Protein AF-A0A8H3DKJ0-F1 (afdb_monomer)

Mean predicted aligned error: 7.56 Å

Nearest PDB structures (foldseek):
  8e19-assembly1_A  TM=6.243E-01  e=2.714E-05  Streptomyces sp. CB03234
  3bf7-assembly2_B  TM=4.930E-01  e=3.475E-04  Escherichia coli
  3bf8-assembly2_B  TM=4.922E-01  e=5.715E-04  Escherichia coli
  7jqy-assembly1_B  TM=4.500E-01  e=2.109E-03  Burkholderia cenocepacia J2315
  1tah-assembly4_C  TM=3.732E-01  e=1.750E-03  Burkholderia glumae

Sequence (189 aa):
HGNHEMLRNSGTVAVAKDMEQIMRTLGEDKLNHLGYSYGTILGATFAAIRPDLVKRMVLDGVSDSESYFNDILQFGRDGMQDTHKVISGFITTCVEAGPLRSVLADLERGDGSLLHAALFAGVYYQSTPKPYDQERYTGSWKVKKGLKKTGFPILFVSLDADPVTPLPSAVKMSKGFGNESASLLVQQG

Foldseek 3Di:
DPCPVVQLCVDLLNVLVVQVVVCVVVVHQADAAEAEQVRLLSQLSNCQVPQARHDEAEYELFQQNVCVQPPVVVSVVQQQPLLLVVVLVVLQVLLVVAVVRHVSVVVDDDSCVVVSCVVPVDDDDDDDDDDDRPSGDPAFLAVVRPRDAHPAAYEYEYECRNRGRHPVSSVVNQVRNNDRRYDYDYDYD

Radius of gyration: 20.12 Å; Cα contacts (8 Å, |Δi|>4): 326; chains: 1; bounding box: 54×34×52 Å

Organism: NCBI:txid456999

pLDDT: mean 85.73, std 13.92, range [38.91, 98.62]

Secondary structure (DSSP, 8-state):
--SHHHHHT-SHHHHHHHHHHHHHHTT-SSEEEEEETHHHHHHHHHHHH-GGGEEEEEEES---HHHHHH-HHHHHHHHTTTHHHHHHHHHHHHHHT-TTT-THHHH-SSSSHHHHHHHHTT------PPPPPSS---S-SSGGGTPPPPSS-EEEEEETT-SSS-HHHHHHHHHHH-TTTEEEEEE--

InterPro domains:
  IPR000073 Alpha/beta hydrolase fold-1 [PF00561] (12-179)
  IPR029058 Alpha/Beta hydrolase fold [G3DSA:3.40.50.1820] (3-188)
  IPR029058 Alpha/Beta hydrolase fold [SSF53474] (13-178)
  IPR051601 Serine protease/Carboxylesterase S33 [PTHR43248] (10-183)

Structure (mmCIF, N/CA/C/O backbone):
data_AF-A0A8H3DKJ0-F1
#
_entry.id   AF-A0A8H3DKJ0-F1
#
loop_
_atom_site.group_PDB
_atom_site.id
_atom_site.type_symbol
_atom_site.label_atom_id
_atom_site.label_alt_id
_atom_site.label_comp_id
_atom_site.label_asym_id
_atom_site.label_entity_id
_atom_site.label_seq_id
_atom_site.pdbx_PDB_ins_code
_atom_site.Cartn_x
_atom_site.Cartn_y
_atom_site.Cartn_z
_atom_site.occupancy
_atom_site.B_iso_or_equiv
_atom_site.auth_seq_id
_atom_site.auth_comp_id
_atom_site.auth_asym_id
_atom_site.auth_atom_id
_atom_site.pdbx_PDB_model_num
ATOM 1 N N . HIS A 1 1 ? -22.245 23.274 -15.491 1.00 52.38 1 HIS A N 1
ATOM 2 C CA . HIS A 1 1 ? -22.596 23.038 -14.076 1.00 52.38 1 HIS A CA 1
ATOM 3 C C . HIS A 1 1 ? -23.230 21.653 -13.915 1.00 52.38 1 HIS A C 1
ATOM 5 O O . HIS A 1 1 ? -24.441 21.582 -13.807 1.00 52.38 1 HIS A O 1
ATOM 11 N N . GLY A 1 2 ? -22.456 20.557 -13.971 1.00 60.72 2 GLY A N 1
ATOM 12 C CA . GLY A 1 2 ? -23.062 19.208 -14.034 1.00 60.72 2 GLY A CA 1
ATOM 13 C C . GLY A 1 2 ? -22.408 18.104 -13.202 1.00 60.72 2 GLY A C 1
ATOM 14 O O . GLY A 1 2 ? -23.123 17.258 -12.694 1.00 60.72 2 GLY A O 1
ATOM 15 N N . ASN A 1 3 ? -21.086 18.122 -12.988 1.00 66.94 3 ASN A N 1
ATOM 16 C CA . ASN A 1 3 ? -20.393 16.950 -12.420 1.00 66.94 3 ASN A CA 1
ATOM 17 C C . ASN A 1 3 ? -19.683 17.219 -11.085 1.00 66.94 3 ASN A C 1
ATOM 19 O O . ASN A 1 3 ? -18.964 16.358 -10.594 1.00 66.94 3 ASN A O 1
ATOM 23 N N . HIS A 1 4 ? -19.844 18.403 -10.487 1.00 68.81 4 HIS A N 1
ATOM 24 C CA . HIS A 1 4 ? -19.119 18.749 -9.258 1.00 68.81 4 HIS A CA 1
ATOM 25 C C . HIS A 1 4 ? -19.482 17.846 -8.078 1.00 68.81 4 HIS A C 1
ATOM 27 O O . HIS A 1 4 ? -18.612 17.538 -7.275 1.00 68.81 4 HIS A O 1
ATOM 33 N N . GLU A 1 5 ? -20.739 17.420 -7.978 1.00 68.75 5 GLU A N 1
ATOM 34 C CA . GLU A 1 5 ? -21.198 16.526 -6.914 1.00 68.75 5 GLU A CA 1
ATOM 35 C C . GLU A 1 5 ? -20.656 15.102 -7.101 1.00 68.75 5 GLU A C 1
ATOM 37 O O . GLU A 1 5 ? -20.098 14.530 -6.171 1.00 68.75 5 GLU A O 1
ATOM 42 N N . MET A 1 6 ? -20.693 14.583 -8.333 1.00 68.44 6 MET A N 1
ATOM 43 C CA . MET A 1 6 ? -20.067 13.304 -8.687 1.00 68.44 6 MET A CA 1
ATOM 44 C C . MET A 1 6 ? -18.561 13.313 -8.393 1.00 68.44 6 MET A C 1
ATOM 46 O O . MET A 1 6 ? -18.047 12.395 -7.763 1.00 68.44 6 MET A O 1
ATOM 50 N N . LEU A 1 7 ? -17.849 14.366 -8.808 1.00 69.38 7 LEU A N 1
ATOM 51 C CA . LEU A 1 7 ? -16.401 14.471 -8.612 1.00 69.38 7 LEU A CA 1
ATOM 52 C C . LEU A 1 7 ? -16.013 14.532 -7.127 1.00 69.38 7 LEU A C 1
ATOM 54 O O . LEU A 1 7 ? -14.977 13.987 -6.764 1.00 69.38 7 LEU A O 1
ATOM 58 N N . ARG A 1 8 ? -16.855 15.123 -6.268 1.00 68.44 8 ARG A N 1
ATOM 59 C CA . ARG A 1 8 ? -16.644 15.174 -4.807 1.00 68.44 8 ARG A CA 1
ATOM 60 C C . ARG A 1 8 ? -16.783 13.822 -4.108 1.00 68.44 8 ARG A C 1
ATOM 62 O O . ARG A 1 8 ? -16.275 13.675 -3.004 1.00 68.44 8 ARG A O 1
ATOM 69 N N . ASN A 1 9 ? -17.476 12.872 -4.734 1.00 73.56 9 ASN A N 1
ATOM 70 C CA . ASN A 1 9 ? -17.747 11.547 -4.173 1.00 73.56 9 ASN A CA 1
ATOM 71 C C . ASN A 1 9 ? -17.019 10.430 -4.937 1.00 73.56 9 ASN A C 1
ATOM 73 O O . ASN A 1 9 ? -17.230 9.255 -4.667 1.00 73.56 9 ASN A O 1
ATOM 77 N N . SER A 1 10 ? -16.145 10.786 -5.884 1.00 78.44 10 SER A N 1
ATOM 78 C CA . SER A 1 10 ? -15.340 9.834 -6.666 1.00 78.44 10 SER A CA 1
ATOM 79 C C . SER A 1 10 ? -13.980 9.505 -6.027 1.00 78.44 10 SER A C 1
ATOM 81 O O . SER A 1 10 ? -13.106 8.924 -6.670 1.00 78.44 10 SER A O 1
ATOM 83 N N . GLY A 1 11 ? -13.793 9.897 -4.764 1.00 87.25 11 GLY A N 1
ATOM 84 C CA . GLY A 1 11 ? -12.541 9.771 -4.029 1.00 87.25 11 GLY A CA 1
ATOM 85 C C . GLY A 1 11 ? -12.274 8.392 -3.438 1.00 87.25 11 GLY A C 1
ATOM 86 O O . GLY A 1 11 ? -13.184 7.631 -3.116 1.00 87.25 11 GLY A O 1
ATOM 87 N N . THR A 1 12 ? -10.997 8.094 -3.188 1.00 92.38 12 THR A N 1
ATOM 88 C CA . THR A 1 12 ? -10.557 6.823 -2.584 1.00 92.38 12 THR A CA 1
ATOM 89 C C . THR A 1 12 ? -11.237 6.527 -1.236 1.00 92.38 12 THR A C 1
ATOM 91 O O . THR A 1 12 ? -11.522 5.372 -0.932 1.00 92.38 12 THR A O 1
ATOM 94 N N . VAL A 1 13 ? -11.518 7.545 -0.412 1.00 93.31 13 VAL A N 1
ATOM 95 C CA . VAL A 1 13 ? -12.223 7.338 0.868 1.00 93.31 13 VAL A CA 1
ATOM 96 C C . VAL A 1 13 ? -13.682 6.952 0.645 1.00 93.31 13 VAL A C 1
ATOM 98 O O . VAL A 1 13 ? -14.176 6.094 1.373 1.00 93.31 13 VAL A O 1
ATOM 101 N N . ALA A 1 14 ? -14.352 7.544 -0.347 1.00 91.94 14 ALA A N 1
ATOM 102 C CA . ALA A 1 14 ? -15.716 7.174 -0.709 1.00 91.94 14 ALA A CA 1
ATOM 103 C C . ALA A 1 14 ? -15.758 5.705 -1.153 1.00 91.94 14 ALA A C 1
ATOM 105 O O . ALA A 1 14 ? -16.480 4.912 -0.558 1.00 91.94 14 ALA A O 1
ATOM 106 N N . VAL A 1 15 ? -14.847 5.300 -2.045 1.00 93.75 15 VAL A N 1
ATOM 107 C CA . VAL A 1 15 ? -14.716 3.895 -2.470 1.00 93.75 15 VAL A CA 1
ATOM 108 C C . VAL A 1 15 ? -14.422 2.964 -1.286 1.00 93.75 15 VAL A C 1
ATOM 110 O O . VAL A 1 15 ? -14.994 1.883 -1.192 1.00 93.75 15 VAL A O 1
ATOM 113 N N . ALA A 1 16 ? -13.580 3.369 -0.330 1.00 96.00 16 ALA A N 1
ATOM 114 C CA . ALA A 1 16 ? -13.323 2.570 0.870 1.00 96.00 16 ALA A CA 1
ATOM 115 C C . ALA A 1 16 ? -14.565 2.433 1.778 1.00 96.00 16 ALA A C 1
ATOM 117 O O . ALA A 1 16 ? -14.755 1.392 2.407 1.00 96.00 16 ALA A O 1
ATOM 118 N N . LYS A 1 17 ? -15.435 3.448 1.847 1.00 95.25 17 LYS A N 1
ATOM 119 C CA . LYS A 1 17 ? -16.737 3.334 2.527 1.00 95.25 17 LYS A CA 1
ATOM 120 C C . LYS A 1 17 ? -17.688 2.420 1.749 1.00 95.25 17 LYS A C 1
ATOM 122 O O . LYS A 1 17 ? -18.392 1.628 2.369 1.00 95.25 17 LYS A O 1
ATOM 127 N N . ASP A 1 18 ? -17.667 2.467 0.421 1.00 95.56 18 ASP A N 1
ATOM 128 C CA . ASP A 1 18 ? -18.468 1.571 -0.418 1.00 95.56 18 ASP A CA 1
ATOM 129 C C . ASP A 1 1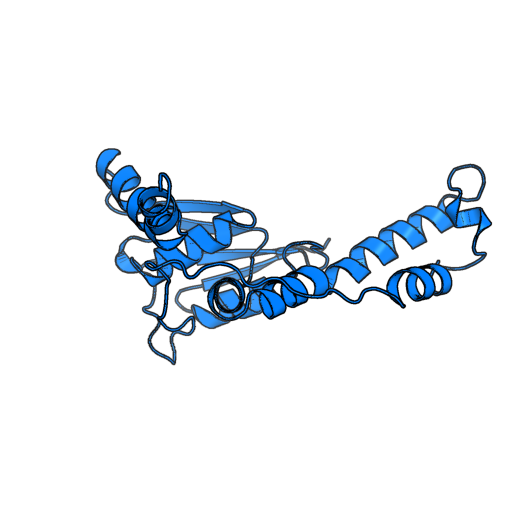8 ? -18.030 0.112 -0.244 1.00 95.56 18 ASP A C 1
ATOM 131 O O . ASP A 1 18 ? -18.873 -0.773 -0.127 1.00 95.56 18 ASP A O 1
ATOM 135 N N . MET A 1 19 ? -16.725 -0.151 -0.110 1.00 97.69 19 MET A N 1
ATOM 136 C CA . MET A 1 19 ? -16.203 -1.481 0.233 1.00 97.69 19 MET A CA 1
ATOM 137 C C . MET A 1 19 ? -16.799 -2.012 1.547 1.00 97.69 19 MET A C 1
ATOM 139 O O . MET A 1 19 ? -17.124 -3.196 1.633 1.00 97.69 19 MET A O 1
ATOM 143 N N . GLU A 1 20 ? -16.984 -1.155 2.560 1.00 97.19 20 GLU A N 1
ATOM 144 C CA . GLU A 1 20 ? -17.673 -1.534 3.802 1.00 97.19 20 GLU A CA 1
ATOM 145 C C . GLU A 1 20 ? -19.142 -1.890 3.534 1.00 97.19 20 GLU A C 1
ATOM 147 O O . GLU A 1 20 ? -19.625 -2.907 4.031 1.00 97.19 20 GLU A O 1
ATOM 152 N N . GLN A 1 21 ? -19.856 -1.080 2.749 1.00 97.31 21 GLN A N 1
ATOM 153 C CA . GLN A 1 21 ? -21.263 -1.340 2.428 1.00 97.31 21 GLN A CA 1
ATOM 154 C C . GLN A 1 21 ? -21.442 -2.638 1.637 1.00 97.31 21 GLN A C 1
ATOM 156 O O . GLN A 1 21 ? -22.331 -3.429 1.956 1.00 97.31 21 GLN A O 1
ATOM 161 N N . ILE A 1 22 ? -20.578 -2.893 0.652 1.00 97.25 22 ILE A N 1
ATOM 162 C CA . ILE A 1 22 ? -20.568 -4.130 -0.137 1.00 97.25 22 ILE A CA 1
ATOM 163 C C . ILE A 1 22 ? -20.335 -5.328 0.785 1.00 97.25 22 ILE A C 1
ATOM 165 O O . ILE A 1 22 ? -21.132 -6.262 0.779 1.00 97.25 22 ILE A O 1
ATOM 169 N N . MET A 1 23 ? -19.298 -5.276 1.628 1.00 97.25 23 MET A N 1
ATOM 170 C CA . MET A 1 23 ? -18.998 -6.324 2.608 1.00 97.25 23 MET A CA 1
ATOM 171 C C . MET A 1 23 ? -20.215 -6.633 3.495 1.00 97.25 23 MET A C 1
ATOM 173 O O . MET A 1 23 ? -20.610 -7.791 3.613 1.00 97.25 23 MET A O 1
ATOM 177 N N . ARG A 1 24 ? -20.852 -5.603 4.069 1.00 97.38 24 ARG A N 1
ATOM 178 C CA . ARG A 1 24 ? -22.035 -5.775 4.930 1.00 97.38 24 ARG A CA 1
ATOM 179 C C . ARG A 1 24 ? -23.233 -6.342 4.175 1.00 97.38 24 ARG A C 1
ATOM 181 O O . ARG A 1 24 ? -23.947 -7.179 4.714 1.00 97.38 24 ARG A O 1
ATOM 188 N N . THR A 1 25 ? -23.447 -5.908 2.935 1.00 97.56 25 THR A N 1
ATOM 189 C CA . THR A 1 25 ? -24.549 -6.390 2.084 1.00 97.56 25 THR A CA 1
ATOM 190 C C . THR A 1 25 ? -24.382 -7.866 1.733 1.00 97.56 25 THR A C 1
ATOM 192 O O . THR A 1 25 ? -25.364 -8.596 1.640 1.00 97.56 25 THR A O 1
ATOM 195 N N . LEU A 1 26 ? -23.137 -8.327 1.604 1.00 97.25 26 LEU A N 1
ATOM 196 C CA . LEU A 1 26 ? -22.803 -9.740 1.427 1.00 97.25 26 LEU A CA 1
ATOM 197 C C . LEU A 1 26 ? -22.927 -10.565 2.724 1.00 97.25 26 LEU A C 1
ATOM 199 O O . LEU A 1 26 ? -22.690 -11.769 2.695 1.00 97.25 26 LEU A O 1
ATOM 203 N N . GLY A 1 27 ? -23.310 -9.947 3.848 1.00 97.06 27 GLY A N 1
ATOM 204 C CA . GLY A 1 27 ? -23.461 -10.615 5.143 1.00 97.06 27 GLY A CA 1
ATOM 205 C C . GLY A 1 27 ? -22.141 -10.876 5.873 1.00 97.06 27 GLY A C 1
ATOM 206 O O . GLY A 1 27 ? -22.111 -11.680 6.799 1.00 97.06 27 GLY A O 1
ATOM 207 N N . GLU A 1 28 ? -21.049 -10.221 5.467 1.00 97.19 28 GLU A N 1
ATO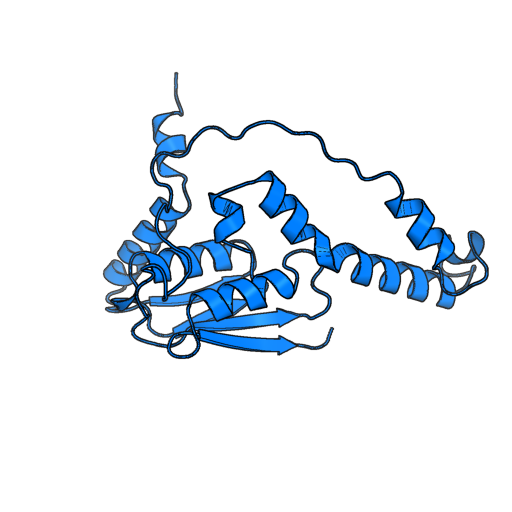M 208 C CA . GLU A 1 28 ? -19.736 -10.373 6.095 1.00 97.19 28 GLU A CA 1
ATOM 209 C C . GLU A 1 28 ? -19.515 -9.313 7.185 1.00 97.19 28 GLU A C 1
ATOM 211 O O . GLU A 1 28 ? -19.752 -8.120 6.986 1.00 97.19 28 GLU A O 1
ATOM 216 N N . ASP A 1 29 ? -18.979 -9.734 8.333 1.00 95.56 29 ASP A N 1
ATOM 217 C CA . ASP A 1 29 ? -18.675 -8.831 9.454 1.00 95.56 29 ASP A CA 1
ATOM 218 C C . ASP A 1 29 ? -17.337 -8.092 9.292 1.00 95.56 29 ASP A C 1
ATOM 220 O O . ASP A 1 29 ? -17.107 -7.054 9.920 1.00 95.56 29 ASP A O 1
ATOM 224 N N . LYS A 1 30 ? -16.422 -8.652 8.491 1.00 97.56 30 LYS A N 1
ATOM 225 C CA . LYS A 1 30 ? -15.066 -8.137 8.262 1.00 97.56 30 LYS A CA 1
ATOM 226 C C . LYS A 1 30 ? -14.587 -8.447 6.843 1.00 97.56 30 LYS A C 1
ATOM 228 O O . LYS A 1 30 ? -14.882 -9.504 6.291 1.00 97.56 30 LYS A O 1
ATOM 233 N N . LEU A 1 31 ? -13.769 -7.561 6.290 1.00 97.69 31 LEU A N 1
ATOM 234 C CA . LEU A 1 31 ? -13.333 -7.560 4.904 1.00 97.69 31 LEU A CA 1
ATOM 235 C C . LEU A 1 31 ? -12.164 -8.526 4.670 1.00 97.69 31 LEU A C 1
ATOM 237 O O . LEU A 1 31 ? -11.128 -8.456 5.343 1.00 97.69 31 LEU A O 1
ATOM 241 N N . ASN A 1 32 ? -12.309 -9.376 3.650 1.00 97.56 32 ASN A N 1
ATOM 242 C CA . ASN A 1 32 ? -11.178 -10.005 2.973 1.00 97.56 32 ASN A CA 1
ATOM 243 C C . ASN A 1 32 ? -10.881 -9.195 1.700 1.00 97.56 32 ASN A C 1
ATOM 245 O O . ASN A 1 32 ? -11.796 -8.962 0.915 1.00 97.56 32 ASN A O 1
ATOM 249 N N . HIS A 1 33 ? -9.638 -8.756 1.499 1.00 97.88 33 HIS A N 1
ATOM 250 C CA . HIS A 1 33 ? -9.262 -7.891 0.374 1.00 97.88 33 HIS A CA 1
ATOM 251 C C . HIS A 1 33 ? -7.920 -8.299 -0.222 1.00 97.88 33 HIS A C 1
ATOM 253 O O . HIS A 1 33 ? -6.946 -8.499 0.503 1.00 97.88 33 HIS A O 1
ATOM 259 N N . LEU A 1 34 ? -7.872 -8.364 -1.547 1.00 98.25 34 LEU A N 1
ATOM 260 C CA . LEU A 1 34 ? -6.651 -8.499 -2.328 1.00 98.25 34 LEU A CA 1
ATOM 261 C C . LEU A 1 34 ? -6.547 -7.259 -3.215 1.00 98.25 34 LEU A C 1
ATOM 263 O O . LEU A 1 34 ? -7.366 -7.058 -4.110 1.00 98.25 34 LEU A O 1
ATOM 267 N N . GLY A 1 35 ? -5.584 -6.396 -2.913 1.00 97.88 35 GLY A N 1
ATOM 268 C CA . GLY A 1 35 ? -5.370 -5.144 -3.623 1.00 97.88 35 GLY A CA 1
ATOM 269 C C . GLY A 1 35 ? -4.122 -5.212 -4.483 1.00 97.88 35 GLY A C 1
ATOM 270 O O . GLY A 1 35 ? -3.066 -5.553 -3.966 1.00 97.88 35 GLY A O 1
ATOM 271 N N . TYR A 1 36 ? -4.242 -4.815 -5.748 1.00 96.75 36 TYR A N 1
ATOM 272 C CA . TYR A 1 36 ? -3.113 -4.640 -6.660 1.00 96.75 36 TYR A CA 1
ATOM 273 C C . TYR A 1 36 ? -2.961 -3.175 -7.046 1.00 96.75 36 TYR A C 1
ATOM 275 O O . TYR A 1 36 ? -3.967 -2.539 -7.374 1.00 96.75 36 TYR A O 1
ATOM 283 N N . SER A 1 37 ? -1.736 -2.642 -7.062 1.00 94.31 37 SER A N 1
ATOM 284 C CA . SER A 1 37 ? -1.461 -1.273 -7.523 1.00 94.31 37 SER A CA 1
ATOM 285 C C . SER A 1 37 ? -2.362 -0.235 -6.821 1.00 94.31 37 SER A C 1
ATOM 287 O O . SER A 1 37 ? -2.348 -0.133 -5.599 1.00 94.31 37 SER A O 1
ATOM 289 N N . TYR A 1 38 ? -3.228 0.501 -7.528 1.00 94.88 38 TYR A N 1
ATOM 290 C CA . TYR A 1 38 ? -4.202 1.411 -6.900 1.00 94.88 38 TYR A CA 1
ATOM 291 C C . TYR A 1 38 ? -5.098 0.720 -5.849 1.00 94.88 38 TYR A C 1
ATOM 293 O O . TYR A 1 38 ? -5.457 1.316 -4.831 1.00 94.88 38 TYR A O 1
ATOM 301 N N . GLY A 1 39 ? -5.393 -0.569 -6.030 1.00 97.19 39 GLY A N 1
ATOM 302 C CA . GLY A 1 39 ? -6.087 -1.395 -5.044 1.00 97.19 39 GLY A CA 1
ATOM 303 C C . GLY A 1 39 ? -5.356 -1.506 -3.700 1.00 97.19 39 GLY A C 1
ATOM 304 O O . GLY A 1 39 ? -6.011 -1.763 -2.685 1.00 97.19 39 GLY A O 1
ATOM 305 N N . THR A 1 40 ? -4.038 -1.262 -3.650 1.00 98.12 40 THR A N 1
ATOM 306 C CA . THR A 1 40 ? -3.292 -1.153 -2.388 1.00 98.12 40 THR A CA 1
ATOM 307 C C . THR A 1 40 ? -3.599 0.145 -1.654 1.00 98.12 40 THR A C 1
ATOM 309 O O . THR A 1 40 ? -3.680 0.135 -0.429 1.00 98.12 40 THR A O 1
ATOM 312 N N . ILE A 1 41 ? -3.835 1.247 -2.378 1.00 97.19 41 ILE A N 1
ATOM 313 C CA . ILE A 1 41 ? -4.272 2.527 -1.797 1.00 97.19 41 ILE A CA 1
ATOM 314 C C . ILE A 1 41 ? -5.687 2.376 -1.239 1.00 97.19 41 ILE A C 1
ATOM 316 O O . ILE A 1 41 ? -5.949 2.825 -0.122 1.00 97.19 41 ILE A O 1
ATOM 320 N N . LEU A 1 42 ? -6.585 1.698 -1.966 1.00 97.75 42 LEU A N 1
ATOM 321 C CA . LEU A 1 42 ? -7.930 1.377 -1.472 1.00 97.75 42 LEU A CA 1
ATOM 322 C C . LEU A 1 42 ? -7.859 0.558 -0.174 1.00 97.75 42 LEU A C 1
ATOM 324 O O . LEU A 1 42 ? -8.437 0.951 0.838 1.00 97.75 42 LEU A O 1
ATOM 328 N N . GLY A 1 43 ? -7.094 -0.539 -0.181 1.00 98.06 43 GLY A N 1
ATOM 329 C CA . GLY A 1 43 ? -6.939 -1.423 0.976 1.00 98.06 43 GLY A CA 1
ATOM 330 C C . GLY A 1 43 ? -6.311 -0.728 2.187 1.00 98.06 43 GLY A C 1
ATOM 331 O O . GLY A 1 43 ? -6.842 -0.817 3.294 1.00 98.06 43 GLY A O 1
ATOM 332 N N . ALA A 1 44 ? -5.232 0.033 1.981 1.00 98.00 44 ALA A N 1
ATOM 333 C CA . ALA A 1 44 ? -4.582 0.798 3.042 1.00 98.00 44 ALA A CA 1
ATOM 334 C C . ALA A 1 44 ? -5.499 1.897 3.598 1.00 98.00 44 ALA A C 1
ATOM 336 O O . ALA A 1 44 ? -5.549 2.105 4.810 1.00 98.00 44 ALA A O 1
ATOM 337 N N . THR A 1 45 ? -6.274 2.565 2.739 1.00 97.62 45 THR A N 1
ATOM 338 C CA . THR A 1 45 ? -7.256 3.566 3.174 1.00 97.62 45 THR A CA 1
ATOM 339 C C . THR A 1 45 ? -8.361 2.914 3.996 1.00 97.62 45 THR A C 1
ATOM 341 O O . THR A 1 45 ? -8.641 3.393 5.093 1.00 97.62 45 THR A O 1
ATOM 344 N N . PHE A 1 46 ? -8.935 1.798 3.529 1.00 97.81 46 PHE A N 1
ATOM 345 C CA . PHE A 1 46 ? -9.924 1.023 4.281 1.00 97.81 46 PHE A CA 1
ATOM 346 C C . PHE A 1 46 ? -9.393 0.637 5.663 1.00 97.81 46 PHE A C 1
ATOM 348 O O . PHE A 1 46 ? -10.037 0.915 6.671 1.00 97.81 46 PHE A O 1
ATOM 355 N N . ALA A 1 47 ? -8.187 0.069 5.729 1.00 97.75 47 ALA A N 1
ATOM 356 C CA . ALA A 1 47 ? -7.557 -0.311 6.989 1.00 97.75 47 ALA A CA 1
ATOM 357 C C . ALA A 1 47 ? -7.321 0.889 7.923 1.00 97.75 47 ALA A C 1
ATOM 359 O O . ALA A 1 47 ? -7.436 0.752 9.139 1.00 97.75 47 ALA A O 1
ATOM 360 N N . ALA A 1 48 ? -7.043 2.074 7.375 1.00 96.88 48 ALA A N 1
ATOM 361 C CA . ALA A 1 48 ? -6.849 3.288 8.158 1.00 96.88 48 ALA A CA 1
ATOM 362 C C . ALA A 1 48 ? -8.158 3.855 8.739 1.00 96.88 48 ALA A C 1
ATOM 364 O O . ALA A 1 48 ? -8.149 4.394 9.849 1.00 96.88 48 ALA A O 1
ATOM 365 N N . ILE A 1 49 ? -9.283 3.742 8.019 1.00 96.44 49 ILE A N 1
ATOM 366 C CA . ILE A 1 49 ? -10.584 4.299 8.444 1.00 96.44 49 ILE A CA 1
ATOM 367 C C . ILE A 1 49 ? -11.517 3.276 9.113 1.00 96.44 49 ILE A C 1
ATOM 369 O O . ILE A 1 49 ? -12.451 3.677 9.814 1.00 96.44 49 ILE A O 1
ATOM 373 N N . ARG A 1 50 ? -11.284 1.976 8.903 1.00 96.88 50 ARG A N 1
ATOM 374 C CA . ARG A 1 50 ? -12.036 0.830 9.449 1.00 96.88 50 ARG A CA 1
ATOM 375 C C . ARG A 1 50 ? -11.100 -0.305 9.909 1.00 96.88 50 ARG A C 1
ATOM 377 O O . ARG A 1 50 ? -11.269 -1.453 9.495 1.00 96.88 50 ARG A O 1
ATOM 384 N N . PRO A 1 51 ? -10.132 -0.025 10.797 1.00 96.50 51 PRO A N 1
ATOM 385 C CA . PRO A 1 51 ? -9.125 -1.006 11.225 1.00 96.50 51 PRO A CA 1
ATOM 386 C C . PRO A 1 51 ? -9.722 -2.283 11.844 1.00 96.50 51 PRO A C 1
ATOM 388 O O . PRO A 1 51 ? -9.179 -3.375 11.663 1.00 96.50 51 PRO A O 1
ATOM 391 N N . ASP A 1 52 ? -10.857 -2.160 12.538 1.00 96.75 52 ASP A N 1
ATOM 392 C CA . ASP A 1 52 ? -11.536 -3.270 13.223 1.00 96.75 52 ASP A CA 1
ATOM 393 C C . ASP A 1 52 ? -12.244 -4.233 12.255 1.00 96.75 52 ASP A C 1
ATOM 395 O O . ASP A 1 52 ? -12.512 -5.391 12.597 1.00 96.75 52 ASP A O 1
ATOM 399 N N . LEU A 1 53 ? -12.518 -3.760 11.033 1.00 97.12 53 LEU A N 1
ATOM 400 C CA . LEU A 1 53 ? -13.202 -4.511 9.983 1.00 97.12 53 LEU A CA 1
ATOM 401 C C . LEU A 1 53 ? -12.228 -5.224 9.042 1.00 97.12 53 LEU A C 1
ATOM 403 O O . LEU A 1 53 ? -12.668 -5.864 8.099 1.00 97.12 53 LEU A O 1
ATOM 407 N N . VAL A 1 54 ? -10.915 -5.149 9.260 1.00 97.12 54 VAL A N 1
ATOM 408 C CA . VAL A 1 54 ? -9.939 -5.921 8.474 1.00 97.12 54 VAL A CA 1
ATOM 409 C C . VAL A 1 54 ? -9.928 -7.375 8.960 1.00 97.12 54 VAL A C 1
ATOM 411 O O . VAL A 1 54 ? -9.839 -7.603 10.165 1.00 97.12 54 VAL A O 1
ATOM 414 N N . LYS A 1 55 ? -10.008 -8.359 8.046 1.00 96.44 55 LYS A N 1
ATOM 415 C CA . LYS A 1 55 ? -9.898 -9.806 8.347 1.00 96.44 55 LYS A CA 1
ATOM 416 C C . LYS A 1 55 ? -8.668 -10.446 7.713 1.00 96.44 55 LYS A C 1
ATOM 418 O O . LYS A 1 55 ? -7.788 -10.917 8.421 1.00 96.44 55 LYS A O 1
ATOM 423 N N . ARG A 1 56 ? -8.616 -10.486 6.380 1.00 96.62 56 ARG A N 1
ATOM 424 C CA . ARG A 1 56 ? -7.475 -10.991 5.603 1.00 96.62 56 ARG A CA 1
ATOM 425 C C . ARG A 1 56 ? -7.196 -10.000 4.495 1.00 96.62 56 ARG A C 1
ATOM 427 O O . ARG A 1 56 ? -8.039 -9.816 3.625 1.00 96.62 56 ARG A O 1
ATOM 434 N N . MET A 1 57 ? -6.050 -9.341 4.547 1.00 98.50 57 MET A N 1
ATOM 435 C CA . MET A 1 57 ? -5.715 -8.310 3.578 1.00 98.50 57 MET A CA 1
ATOM 436 C C . MET A 1 57 ? -4.330 -8.564 3.005 1.00 98.50 57 MET A C 1
ATOM 438 O O . MET A 1 57 ? -3.363 -8.672 3.758 1.00 98.50 57 MET A O 1
ATOM 442 N N . VAL A 1 58 ? -4.265 -8.648 1.680 1.00 98.56 58 VAL A N 1
ATOM 443 C CA . VAL A 1 58 ? -3.021 -8.741 0.916 1.00 98.56 58 VAL A CA 1
ATOM 444 C C . VAL A 1 58 ? -2.959 -7.549 -0.027 1.00 98.56 58 VAL A C 1
ATOM 446 O O . VAL A 1 58 ? -3.922 -7.281 -0.744 1.00 98.56 58 VAL A O 1
ATOM 449 N N . LEU A 1 59 ? -1.851 -6.817 0.002 1.00 98.62 59 LEU A N 1
ATOM 450 C CA . LEU A 1 59 ? -1.612 -5.647 -0.838 1.00 98.62 59 LEU A CA 1
ATOM 451 C C . LEU A 1 59 ? -0.336 -5.894 -1.639 1.00 98.62 59 LEU A C 1
ATOM 453 O O . LEU A 1 59 ? 0.742 -5.928 -1.053 1.00 98.62 59 LEU A O 1
ATOM 457 N N . ASP A 1 60 ? -0.475 -6.086 -2.944 1.00 97.62 60 ASP A N 1
ATOM 458 C CA . ASP A 1 60 ? 0.591 -6.481 -3.865 1.00 97.62 60 ASP A CA 1
ATOM 459 C C . ASP A 1 60 ? 0.847 -5.381 -4.908 1.00 97.62 60 ASP A C 1
ATOM 461 O O . ASP A 1 60 ? -0.091 -4.754 -5.405 1.00 97.62 60 ASP A O 1
ATOM 465 N N . GLY A 1 61 ? 2.113 -5.084 -5.194 1.00 95.50 61 GLY A N 1
ATOM 466 C CA . GLY A 1 61 ? 2.496 -3.880 -5.933 1.00 95.50 61 GLY A CA 1
ATOM 467 C C . GLY A 1 61 ? 2.079 -2.625 -5.161 1.00 95.50 61 GLY A C 1
ATOM 468 O O . GLY A 1 61 ? 1.116 -1.933 -5.499 1.00 95.50 61 GLY A O 1
ATOM 469 N N . VAL A 1 62 ? 2.752 -2.370 -4.038 1.00 97.06 62 VAL A N 1
ATOM 470 C CA . VAL A 1 62 ? 2.299 -1.402 -3.031 1.00 97.06 62 VAL A CA 1
ATOM 471 C C . VAL A 1 62 ? 2.648 0.032 -3.411 1.00 97.06 62 VAL A C 1
ATOM 473 O O . VAL A 1 62 ? 3.808 0.429 -3.419 1.00 97.06 62 VAL A O 1
ATOM 476 N N . SER A 1 63 ? 1.616 0.847 -3.611 1.00 95.25 63 SER A N 1
ATOM 477 C CA . SER A 1 63 ? 1.729 2.301 -3.765 1.00 95.25 63 SER A CA 1
ATOM 478 C C . SER A 1 63 ? 1.826 3.035 -2.419 1.00 95.25 63 SER A C 1
ATOM 480 O O . SER A 1 63 ? 1.135 2.686 -1.454 1.00 95.25 63 SER A O 1
ATOM 482 N N . ASP A 1 64 ? 2.615 4.112 -2.364 1.00 94.81 64 ASP A N 1
ATOM 483 C CA . ASP A 1 64 ? 2.702 5.001 -1.200 1.00 94.81 64 ASP A CA 1
ATOM 484 C C . ASP A 1 64 ? 1.418 5.830 -1.039 1.00 94.81 64 ASP A C 1
ATOM 486 O O . ASP A 1 64 ? 1.175 6.817 -1.735 1.00 94.81 64 ASP A O 1
ATOM 490 N N . SER A 1 65 ? 0.577 5.423 -0.087 1.00 94.94 65 SER A N 1
ATOM 491 C CA . SER A 1 65 ? -0.684 6.115 0.189 1.00 94.94 65 SER A CA 1
ATOM 492 C C . SER A 1 65 ? -0.461 7.475 0.859 1.00 94.94 65 SER A C 1
ATOM 494 O O . SER A 1 65 ? -1.267 8.384 0.677 1.00 94.94 65 SER A O 1
ATOM 496 N N . GLU A 1 66 ? 0.635 7.658 1.603 1.00 92.38 66 GLU A N 1
ATOM 497 C CA . GLU A 1 66 ? 0.923 8.934 2.261 1.00 92.38 66 GLU A CA 1
ATOM 498 C C . GLU A 1 66 ? 1.208 10.023 1.229 1.00 92.38 66 GLU A C 1
ATOM 500 O O . GLU A 1 66 ? 0.612 11.096 1.327 1.00 92.38 66 GLU A O 1
ATOM 505 N N . SER A 1 67 ? 2.066 9.759 0.238 1.00 90.06 67 SER A N 1
ATOM 506 C CA . SER A 1 67 ? 2.326 10.721 -0.838 1.00 90.06 67 SER A CA 1
ATOM 507 C C . SER A 1 67 ? 1.156 10.822 -1.818 1.00 90.06 67 SER A C 1
ATOM 509 O O . SER A 1 67 ? 0.813 11.940 -2.193 1.00 90.06 67 SER A O 1
ATOM 51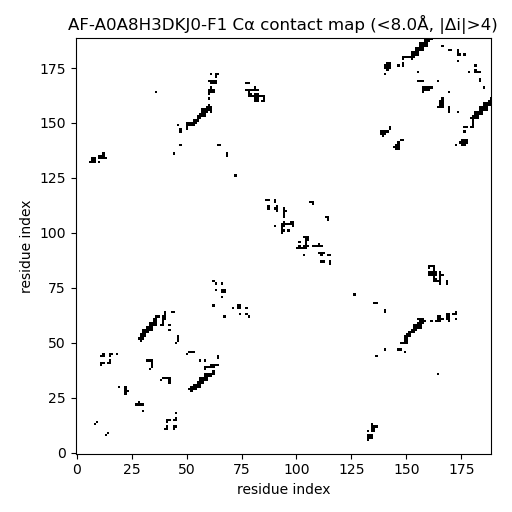1 N N . TYR A 1 68 ? 0.457 9.720 -2.139 1.00 90.81 68 TYR A N 1
ATOM 512 C CA . TYR A 1 68 ? -0.752 9.744 -2.984 1.00 90.81 68 TYR A CA 1
ATOM 513 C C . TYR A 1 68 ? -1.774 10.778 -2.512 1.00 90.81 68 TYR A C 1
ATOM 515 O O . TYR A 1 68 ? -2.306 11.556 -3.308 1.00 90.81 68 TYR A O 1
ATOM 523 N N . PHE A 1 69 ? -2.037 10.802 -1.203 1.00 87.75 69 PHE A N 1
ATOM 524 C CA . PHE A 1 69 ? -2.817 11.878 -0.633 1.00 87.75 69 PHE A CA 1
ATOM 525 C C . PHE A 1 69 ? -1.940 13.143 -0.614 1.00 87.75 69 PHE A C 1
ATOM 527 O O . PHE A 1 69 ? -2.203 14.075 -1.367 1.00 87.75 69 PHE A O 1
ATOM 534 N N . ASN A 1 70 ? -0.886 13.224 0.193 1.00 86.56 70 ASN A N 1
ATOM 535 C CA . ASN A 1 70 ? -0.243 14.488 0.596 1.00 86.56 70 ASN A CA 1
ATOM 536 C C . ASN A 1 70 ? 0.427 15.320 -0.494 1.00 86.56 70 ASN A C 1
ATOM 538 O O . ASN A 1 70 ? 0.337 16.545 -0.428 1.00 86.56 70 ASN A O 1
ATOM 542 N N . ASP A 1 71 ? 1.019 14.695 -1.498 1.00 84.19 71 ASP A N 1
ATOM 543 C CA . ASP A 1 71 ? 1.770 15.388 -2.534 1.00 84.19 71 ASP A CA 1
ATOM 544 C C . ASP A 1 71 ? 1.806 14.526 -3.801 1.00 84.19 71 ASP A C 1
ATOM 546 O O . ASP A 1 71 ? 2.594 13.589 -3.912 1.00 84.19 71 ASP A O 1
ATOM 550 N N . ILE A 1 72 ? 0.969 14.871 -4.784 1.00 79.94 72 ILE A N 1
ATOM 551 C CA . ILE A 1 72 ? 0.883 14.141 -6.057 1.00 79.94 72 ILE A CA 1
ATOM 552 C C . ILE A 1 72 ? 2.207 14.148 -6.834 1.00 79.94 72 ILE A C 1
ATOM 554 O O . ILE A 1 72 ? 2.483 13.218 -7.590 1.00 79.94 72 ILE A O 1
ATOM 558 N N . LEU A 1 73 ? 3.039 15.178 -6.652 1.00 79.38 73 LEU A N 1
ATOM 559 C CA . LEU A 1 73 ? 4.344 15.250 -7.302 1.00 79.38 73 LEU A CA 1
ATOM 560 C C . LEU A 1 73 ? 5.316 14.295 -6.625 1.00 79.38 73 LEU A C 1
ATOM 562 O O . LEU A 1 73 ? 6.078 13.614 -7.307 1.00 79.38 73 LEU A O 1
ATOM 566 N N . GLN A 1 74 ? 5.275 14.226 -5.294 1.00 82.00 74 GLN A N 1
ATOM 567 C CA . GLN A 1 74 ? 6.047 13.231 -4.565 1.00 82.00 74 GLN A CA 1
ATOM 568 C C . GLN A 1 74 ? 5.575 11.821 -4.901 1.00 82.00 74 GLN A C 1
ATOM 570 O O . GLN A 1 74 ? 6.420 10.985 -5.172 1.00 82.00 74 GLN A O 1
ATOM 575 N N . PHE A 1 75 ? 4.267 11.581 -5.001 1.00 85.00 75 PHE A N 1
ATOM 576 C CA . PHE A 1 75 ? 3.726 10.291 -5.431 1.00 85.00 75 PHE A CA 1
ATOM 577 C C . PHE A 1 75 ? 4.249 9.875 -6.812 1.00 85.00 75 PHE A C 1
ATOM 579 O O . PHE A 1 75 ? 4.689 8.743 -6.993 1.00 85.00 75 PHE A O 1
ATOM 586 N N . GLY A 1 76 ? 4.271 10.805 -7.773 1.00 81.56 76 GLY A N 1
ATOM 587 C CA . GLY A 1 76 ? 4.852 10.558 -9.093 1.00 81.56 76 GLY A CA 1
ATOM 588 C C . GLY A 1 76 ? 6.352 10.251 -9.043 1.00 81.56 76 GLY A C 1
ATOM 589 O O . GLY A 1 76 ? 6.809 9.348 -9.734 1.00 81.56 76 GLY A O 1
ATOM 590 N N . ARG A 1 77 ? 7.120 10.961 -8.202 1.00 80.75 77 ARG A N 1
ATOM 591 C CA . ARG A 1 77 ? 8.549 10.668 -7.984 1.00 80.75 77 ARG A CA 1
ATOM 592 C C . ARG A 1 77 ? 8.757 9.311 -7.323 1.00 80.75 77 ARG A C 1
ATOM 594 O O . ARG A 1 77 ? 9.634 8.565 -7.745 1.00 80.75 77 ARG A O 1
ATOM 601 N N . ASP A 1 78 ? 7.960 9.005 -6.305 1.00 81.44 78 ASP A N 1
ATOM 602 C CA . ASP A 1 78 ? 8.014 7.751 -5.564 1.00 81.44 78 ASP A CA 1
ATOM 603 C C . ASP A 1 78 ? 7.746 6.576 -6.496 1.00 81.44 78 ASP A C 1
ATOM 605 O O . ASP A 1 78 ? 8.502 5.620 -6.443 1.00 81.44 78 ASP A O 1
ATOM 609 N N . GLY A 1 79 ? 6.765 6.678 -7.400 1.00 82.38 79 GLY A N 1
ATOM 610 C CA . GLY A 1 79 ? 6.447 5.634 -8.380 1.00 82.38 79 GLY A CA 1
ATOM 611 C C . GLY A 1 79 ? 7.541 5.353 -9.416 1.00 82.38 79 GLY A C 1
ATOM 612 O O . GLY A 1 79 ? 7.541 4.283 -10.009 1.00 82.38 79 GLY A O 1
ATOM 613 N N . MET A 1 80 ? 8.493 6.271 -9.616 1.00 80.50 80 MET A N 1
ATOM 614 C CA . MET A 1 80 ? 9.535 6.144 -10.647 1.00 80.50 80 MET A CA 1
ATOM 615 C C . MET A 1 80 ? 10.881 5.627 -10.112 1.00 80.50 80 MET A C 1
ATOM 617 O O . MET A 1 80 ? 11.843 5.493 -10.870 1.00 80.50 80 MET A O 1
ATOM 621 N N . GLN A 1 81 ? 10.989 5.359 -8.804 1.00 80.31 81 GLN A N 1
ATOM 622 C CA . GLN A 1 81 ? 12.280 5.081 -8.161 1.00 80.31 81 GLN A CA 1
ATOM 623 C C . GLN A 1 81 ? 12.971 3.827 -8.706 1.00 80.31 81 GLN A C 1
ATOM 625 O O . GLN A 1 81 ? 14.179 3.865 -8.923 1.00 80.31 81 GLN A O 1
ATOM 630 N N . ASP A 1 82 ? 12.232 2.751 -8.986 1.00 83.62 82 ASP A N 1
ATOM 631 C CA . ASP A 1 82 ? 12.808 1.495 -9.495 1.00 83.62 82 ASP A CA 1
ATOM 632 C C . ASP A 1 82 ? 12.655 1.331 -11.017 1.00 83.62 82 ASP A C 1
ATOM 634 O O . ASP A 1 82 ? 13.191 0.383 -11.589 1.00 83.62 82 ASP A O 1
ATOM 638 N N . THR A 1 83 ? 12.016 2.278 -11.714 1.00 82.38 83 THR A N 1
ATOM 639 C CA . THR A 1 83 ? 11.842 2.234 -13.178 1.00 82.38 83 THR A CA 1
ATOM 640 C C . THR A 1 83 ? 13.182 2.116 -13.914 1.00 82.38 83 THR A C 1
ATOM 642 O O . THR A 1 83 ? 13.287 1.421 -14.925 1.00 82.38 83 THR A O 1
ATOM 645 N N . HIS A 1 84 ? 14.236 2.738 -13.376 1.00 78.81 84 HIS A N 1
ATOM 646 C CA . HIS A 1 84 ? 15.587 2.643 -13.926 1.00 78.81 84 HIS A CA 1
ATOM 647 C C . HIS A 1 84 ? 16.148 1.210 -13.893 1.00 78.81 84 HIS A C 1
ATOM 649 O O . HIS A 1 84 ? 16.847 0.831 -14.828 1.00 78.81 84 HIS A O 1
ATOM 655 N N . LYS A 1 85 ? 15.817 0.391 -12.881 1.00 83.69 85 LYS A N 1
ATOM 656 C CA . LYS A 1 85 ? 16.292 -1.001 -12.768 1.00 83.69 85 LYS A CA 1
ATOM 657 C C . LYS A 1 85 ? 15.755 -1.852 -13.913 1.00 83.69 85 LYS A C 1
ATOM 659 O O . LYS A 1 85 ? 16.516 -2.558 -14.568 1.00 83.69 85 LYS A O 1
ATOM 664 N N . VAL A 1 86 ? 14.459 -1.722 -14.201 1.00 84.88 86 VAL A N 1
ATOM 665 C CA . VAL A 1 86 ? 13.800 -2.459 -15.288 1.00 84.88 86 VAL A CA 1
ATOM 666 C C . VAL A 1 86 ? 14.276 -1.980 -16.651 1.00 84.88 86 VAL A C 1
ATOM 668 O O . VAL A 1 86 ? 14.552 -2.801 -17.522 1.00 84.88 86 VAL A O 1
ATOM 671 N N . ILE A 1 87 ? 14.432 -0.665 -16.843 1.00 85.06 87 ILE A N 1
ATOM 672 C CA . ILE A 1 87 ? 14.960 -0.140 -18.108 1.00 85.06 87 ILE A CA 1
ATOM 673 C C . ILE A 1 87 ? 16.418 -0.561 -18.309 1.00 85.06 87 ILE A C 1
ATOM 675 O O . ILE A 1 87 ? 16.781 -0.938 -19.419 1.00 85.06 87 ILE A O 1
ATOM 679 N N . SER A 1 88 ? 17.243 -0.552 -17.258 1.00 83.94 88 SER A N 1
ATOM 680 C CA . SER A 1 88 ? 18.612 -1.068 -17.330 1.00 83.94 88 SER A CA 1
ATOM 681 C C . SER A 1 88 ? 18.620 -2.541 -17.730 1.00 83.94 88 SER A C 1
ATOM 683 O O . SER A 1 88 ? 19.288 -2.885 -18.696 1.00 83.94 88 SER A O 1
ATOM 685 N N . GLY A 1 89 ? 17.838 -3.390 -17.053 1.00 85.50 89 GLY A N 1
ATOM 686 C CA . GLY A 1 89 ? 17.742 -4.813 -17.388 1.00 85.50 89 GLY A CA 1
ATOM 687 C C . GLY A 1 89 ? 17.299 -5.042 -18.835 1.00 85.50 89 GLY A C 1
ATOM 688 O O . GLY A 1 89 ? 17.938 -5.797 -19.562 1.00 85.50 89 GLY A O 1
ATOM 689 N N . PHE A 1 90 ? 16.270 -4.320 -19.289 1.00 86.88 90 PHE A N 1
ATOM 690 C CA . PHE A 1 90 ? 15.805 -4.378 -20.675 1.00 86.88 90 PHE A CA 1
ATOM 691 C C . PHE A 1 90 ? 16.907 -4.005 -21.674 1.00 86.88 90 PHE A C 1
ATOM 693 O O . PHE A 1 90 ? 17.143 -4.746 -22.627 1.00 86.88 90 PHE A O 1
ATOM 700 N N . ILE A 1 91 ? 17.601 -2.883 -21.452 1.00 87.31 91 ILE A N 1
ATOM 701 C CA . ILE A 1 91 ? 18.685 -2.428 -22.330 1.00 87.31 91 ILE A CA 1
ATOM 702 C C . ILE A 1 91 ? 19.811 -3.463 -22.367 1.00 87.31 91 ILE A C 1
ATOM 704 O O . ILE A 1 91 ? 20.238 -3.840 -23.456 1.00 87.31 91 ILE A O 1
ATOM 708 N N . THR A 1 92 ? 20.255 -3.959 -21.211 1.00 86.06 92 THR A N 1
ATOM 709 C CA . THR A 1 92 ? 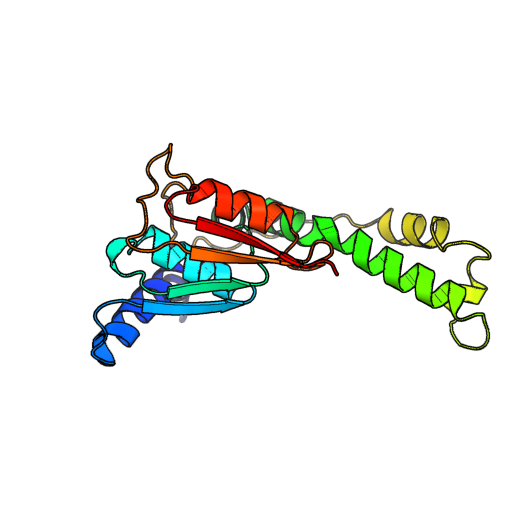21.316 -4.969 -21.129 1.00 86.06 92 THR A CA 1
ATOM 710 C C . THR A 1 92 ? 20.929 -6.231 -21.899 1.00 86.06 92 THR A C 1
ATOM 712 O O . THR A 1 92 ? 21.672 -6.650 -22.784 1.00 86.06 92 THR A O 1
ATOM 715 N N . THR A 1 93 ? 19.728 -6.779 -21.678 1.00 86.75 93 THR A N 1
ATOM 716 C CA . THR A 1 93 ? 19.244 -7.954 -22.426 1.00 86.75 93 THR A CA 1
ATOM 717 C C . THR A 1 93 ? 19.157 -7.682 -23.931 1.00 86.75 93 THR A C 1
ATOM 719 O O . THR A 1 93 ? 19.475 -8.546 -24.750 1.00 86.75 93 THR A O 1
ATOM 722 N N . CYS A 1 94 ? 18.757 -6.473 -24.327 1.00 87.19 94 CYS A N 1
ATOM 723 C CA . CYS A 1 94 ? 18.734 -6.067 -25.726 1.00 87.19 94 CYS A CA 1
ATOM 724 C C .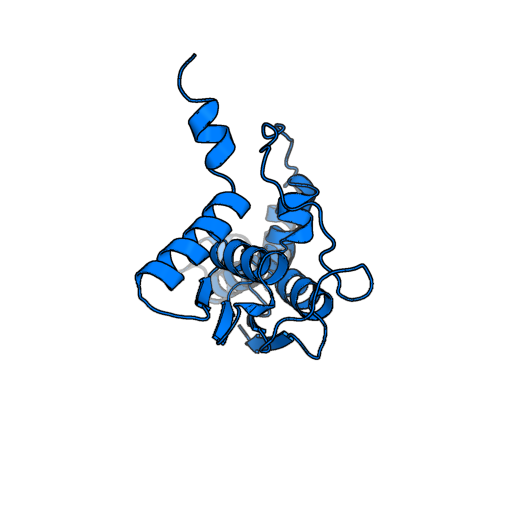 CYS A 1 94 ? 20.135 -5.985 -26.345 1.00 87.19 94 CYS A C 1
ATOM 726 O O . CYS A 1 94 ? 20.276 -6.324 -27.518 1.00 87.19 94 CYS A O 1
ATOM 728 N N . VAL A 1 95 ? 21.154 -5.539 -25.612 1.00 86.69 95 VAL A N 1
ATOM 729 C CA . VAL A 1 95 ? 22.537 -5.508 -26.112 1.00 86.69 95 VAL A CA 1
ATOM 730 C C . VAL A 1 95 ? 23.113 -6.927 -26.197 1.00 86.69 95 VAL A C 1
ATOM 732 O O . VAL A 1 95 ? 23.689 -7.296 -27.221 1.00 86.69 95 VAL A O 1
ATOM 735 N N . GLU A 1 96 ? 22.866 -7.766 -25.189 1.00 86.38 96 GLU A N 1
ATOM 736 C CA . GLU A 1 96 ? 23.288 -9.175 -25.154 1.00 86.38 96 GLU A CA 1
ATOM 737 C C . GLU A 1 96 ? 22.684 -10.021 -26.284 1.00 86.38 96 GLU A C 1
ATOM 739 O O . GLU A 1 96 ? 23.334 -10.928 -26.805 1.00 86.38 96 GLU A O 1
ATOM 744 N N . ALA A 1 97 ? 21.454 -9.714 -26.709 1.00 88.81 97 ALA A N 1
ATOM 745 C CA . ALA A 1 97 ? 20.795 -10.405 -27.818 1.00 88.81 97 ALA A CA 1
ATOM 746 C C . ALA A 1 97 ? 21.520 -10.230 -29.170 1.00 88.81 97 ALA A C 1
ATOM 748 O O . ALA A 1 97 ? 21.305 -11.026 -30.093 1.00 88.81 97 ALA A O 1
ATOM 749 N N . GLY A 1 98 ? 22.377 -9.211 -29.285 1.00 86.38 98 GLY A N 1
ATOM 750 C CA . GLY A 1 98 ? 23.187 -8.922 -30.459 1.00 86.38 98 GLY A CA 1
ATOM 751 C C . GLY A 1 98 ? 22.441 -8.201 -31.595 1.00 86.38 98 GLY A C 1
ATOM 752 O O . GLY A 1 98 ? 21.206 -8.162 -31.639 1.00 86.38 98 GLY A O 1
ATOM 753 N N . PRO A 1 99 ? 23.193 -7.655 -32.567 1.00 82.25 99 PRO A N 1
ATOM 754 C CA . PRO A 1 99 ? 22.679 -6.729 -33.586 1.00 82.25 99 PRO A CA 1
ATOM 755 C C . PRO A 1 99 ? 21.689 -7.366 -34.572 1.00 82.25 99 PRO A C 1
ATOM 757 O O . PRO A 1 99 ? 20.848 -6.692 -35.152 1.00 82.25 99 PRO A O 1
ATOM 760 N N . LEU A 1 100 ? 21.706 -8.695 -34.720 1.00 83.31 100 LEU A N 1
ATOM 761 C CA . LEU A 1 100 ? 20.721 -9.408 -35.546 1.00 83.31 100 LEU A CA 1
ATOM 762 C C . LEU A 1 100 ? 19.320 -9.470 -34.916 1.00 83.31 100 LEU A C 1
ATOM 764 O O . LEU A 1 100 ? 18.365 -9.833 -35.599 1.00 83.31 100 LEU A O 1
ATOM 768 N N . ARG A 1 101 ? 19.195 -9.187 -33.614 1.00 85.56 101 ARG A N 1
ATOM 769 C CA . ARG A 1 101 ? 17.944 -9.335 -32.850 1.00 85.56 101 ARG A CA 1
ATOM 770 C C . ARG A 1 101 ? 17.484 -8.045 -32.181 1.00 85.56 101 ARG A C 1
ATOM 772 O O . ARG A 1 101 ? 16.326 -7.961 -31.785 1.00 85.56 101 ARG A O 1
ATOM 779 N N . SER A 1 102 ? 18.363 -7.056 -32.052 1.00 83.44 102 SER A N 1
ATOM 780 C CA . SER A 1 102 ? 18.090 -5.820 -31.332 1.00 83.44 102 SER A CA 1
ATOM 781 C C . SER A 1 102 ? 18.826 -4.648 -31.962 1.00 83.44 102 SER A C 1
ATOM 783 O O . SER A 1 102 ? 20.046 -4.665 -32.087 1.00 83.44 102 SER A O 1
ATOM 785 N N . VAL A 1 103 ? 18.079 -3.587 -32.264 1.00 83.88 103 VAL A N 1
ATOM 786 C CA . VAL A 1 103 ? 18.643 -2.320 -32.754 1.00 83.88 103 VAL A CA 1
ATOM 787 C C . VAL A 1 103 ? 19.458 -1.620 -31.659 1.00 83.88 103 VAL A C 1
ATOM 789 O O . VAL A 1 103 ? 20.371 -0.859 -31.959 1.00 83.88 103 VAL A O 1
ATOM 792 N N . LEU A 1 104 ? 19.186 -1.894 -30.376 1.00 80.44 104 LEU A N 1
ATOM 793 C CA . LEU A 1 104 ? 19.962 -1.303 -29.280 1.00 80.44 104 LEU A CA 1
ATOM 794 C C . LEU A 1 104 ? 21.390 -1.862 -29.217 1.00 80.44 104 LEU A C 1
ATOM 796 O O . LEU A 1 104 ? 22.296 -1.144 -28.808 1.00 80.44 104 LEU A O 1
ATOM 800 N N . ALA A 1 105 ? 21.610 -3.094 -29.688 1.00 77.69 105 ALA A N 1
ATOM 801 C CA . ALA A 1 105 ? 22.946 -3.679 -29.795 1.00 77.69 105 ALA A CA 1
ATOM 802 C C . ALA A 1 105 ? 23.816 -3.004 -30.876 1.00 77.69 105 ALA A C 1
ATOM 804 O O . ALA A 1 105 ? 25.041 -3.103 -30.818 1.00 77.69 105 ALA A O 1
ATOM 805 N N . ASP A 1 106 ? 23.210 -2.306 -31.845 1.00 77.00 106 ASP A N 1
ATOM 806 C CA . ASP A 1 106 ? 23.948 -1.497 -32.826 1.00 77.00 106 ASP A CA 1
ATOM 807 C C . ASP A 1 106 ? 24.390 -0.138 -32.253 1.00 77.00 106 ASP A C 1
ATOM 809 O O . ASP A 1 106 ? 25.341 0.464 -32.756 1.00 77.00 106 ASP A O 1
ATOM 813 N N . LEU A 1 107 ? 23.713 0.353 -31.207 1.00 71.56 107 LEU A N 1
ATOM 814 C CA . LEU A 1 107 ? 23.930 1.688 -30.635 1.00 71.56 107 LEU A CA 1
ATOM 815 C C . LEU A 1 107 ? 25.060 1.735 -29.599 1.00 71.56 107 LEU A C 1
ATOM 817 O O . LEU A 1 107 ? 25.657 2.792 -29.403 1.00 71.56 107 LEU A O 1
ATOM 821 N N . GLU A 1 108 ? 25.381 0.614 -28.955 1.00 68.50 108 GLU A N 1
ATOM 822 C CA . GLU A 1 108 ? 26.471 0.521 -27.984 1.00 68.50 108 GLU A CA 1
ATOM 823 C C . GLU A 1 108 ? 27.104 -0.877 -28.001 1.00 68.50 108 GLU A C 1
ATOM 825 O O . GLU A 1 108 ? 26.411 -1.891 -27.989 1.00 68.50 108 GLU A O 1
ATOM 830 N N . ARG A 1 109 ? 28.443 -0.937 -27.979 1.00 64.94 109 ARG A N 1
ATOM 831 C CA . ARG A 1 109 ? 29.188 -2.169 -27.677 1.00 64.94 109 ARG A CA 1
ATOM 832 C C . ARG A 1 109 ? 29.560 -2.142 -26.193 1.00 64.94 109 ARG A C 1
ATOM 834 O O . ARG A 1 109 ? 30.527 -1.474 -25.837 1.00 64.94 109 ARG A O 1
ATOM 841 N N . GLY A 1 110 ? 28.801 -2.830 -25.342 1.00 70.31 110 GLY A N 1
ATOM 842 C CA . GLY A 1 110 ? 28.993 -2.783 -23.887 1.00 70.31 110 GLY A CA 1
ATOM 843 C C . GLY A 1 110 ? 27.866 -3.459 -23.108 1.00 70.31 110 GLY A C 1
ATOM 844 O O . GLY A 1 110 ? 27.127 -4.260 -23.665 1.00 70.31 110 GLY A 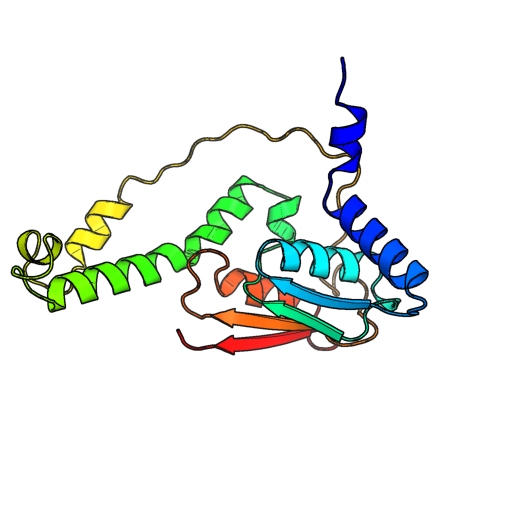O 1
ATOM 845 N N . ASP A 1 111 ? 27.731 -3.138 -21.823 1.00 74.88 111 ASP A N 1
ATOM 846 C CA . ASP A 1 111 ? 26.646 -3.613 -20.945 1.00 74.88 111 ASP A CA 1
ATOM 847 C C . ASP A 1 111 ? 25.365 -2.754 -21.033 1.00 74.88 111 ASP A C 1
ATOM 849 O O . ASP A 1 111 ? 24.366 -3.046 -20.370 1.00 74.88 111 ASP A O 1
ATOM 853 N N . GLY A 1 112 ? 25.382 -1.709 -21.871 1.00 72.62 112 GLY A N 1
ATOM 854 C CA . GLY A 1 112 ? 24.265 -0.788 -22.086 1.00 72.62 112 GLY A CA 1
ATOM 855 C C . GLY A 1 112 ? 24.198 0.371 -21.085 1.00 72.62 112 GLY A C 1
ATOM 856 O O . GLY A 1 112 ? 23.208 1.109 -21.058 1.00 72.62 112 GLY A O 1
ATOM 857 N N . SER A 1 113 ? 25.225 0.537 -20.246 1.00 75.94 113 SER A N 1
ATOM 858 C CA . SER A 1 113 ? 25.274 1.573 -19.209 1.00 75.94 113 SER A CA 1
ATOM 859 C C . SER A 1 113 ? 25.296 3.001 -19.769 1.00 75.94 113 SER A C 1
ATOM 861 O O . SER A 1 113 ? 24.672 3.894 -19.183 1.00 75.94 113 SER A O 1
ATOM 863 N N . LEU A 1 114 ? 25.945 3.242 -20.915 1.00 72.81 114 LEU A N 1
ATOM 864 C CA . LEU A 1 114 ? 25.983 4.572 -21.536 1.00 72.81 114 LEU A CA 1
ATOM 865 C C . LEU A 1 114 ? 24.639 4.927 -22.181 1.00 72.81 114 LEU A C 1
ATOM 867 O O . LEU A 1 114 ? 24.159 6.053 -22.026 1.00 72.81 114 LEU A O 1
ATOM 871 N N . LEU A 1 115 ? 24.000 3.966 -22.849 1.00 72.44 115 LEU A N 1
ATOM 872 C CA . LEU A 1 115 ? 22.668 4.119 -23.428 1.00 72.44 115 LEU A CA 1
ATOM 873 C C . LEU A 1 115 ? 21.612 4.374 -22.346 1.00 72.44 115 LEU A C 1
ATOM 875 O O . LEU A 1 115 ? 20.760 5.251 -22.509 1.00 72.44 115 LEU A O 1
ATOM 879 N N . HIS A 1 116 ? 21.703 3.671 -21.214 1.00 72.56 116 HIS A N 1
ATOM 880 C CA . HIS A 1 116 ? 20.872 3.941 -20.045 1.00 72.56 116 HIS A CA 1
ATOM 881 C C . HIS A 1 116 ? 21.055 5.387 -19.554 1.00 72.56 116 HIS A C 1
ATOM 883 O O . HIS A 1 116 ? 20.081 6.131 -19.449 1.00 72.56 116 HIS A O 1
ATOM 889 N N . ALA A 1 117 ? 22.295 5.828 -19.319 1.00 71.69 117 ALA A N 1
ATOM 890 C CA . ALA A 1 117 ? 22.568 7.187 -18.849 1.00 71.69 117 ALA A CA 1
ATOM 891 C C . ALA A 1 117 ? 22.043 8.271 -19.814 1.00 71.69 117 ALA A C 1
ATOM 893 O O . ALA A 1 117 ? 21.490 9.280 -19.371 1.00 71.69 117 ALA A O 1
ATOM 894 N N . ALA A 1 118 ? 22.160 8.051 -21.128 1.00 70.19 118 ALA A N 1
ATOM 895 C CA . ALA A 1 118 ? 21.689 8.986 -22.148 1.00 70.19 118 ALA A CA 1
ATOM 896 C C . ALA A 1 118 ? 20.156 9.134 -22.174 1.00 70.19 118 ALA A C 1
ATOM 898 O O . ALA A 1 118 ? 19.653 10.248 -22.323 1.00 70.19 118 ALA A O 1
ATOM 899 N N . LEU A 1 119 ? 19.406 8.040 -21.993 1.00 67.94 119 LEU A N 1
ATOM 900 C CA . LEU A 1 119 ? 17.936 8.058 -22.007 1.00 67.94 119 LEU A CA 1
ATOM 901 C C . LEU A 1 119 ? 17.330 8.806 -20.811 1.00 67.94 119 LEU A C 1
ATOM 903 O O . LEU A 1 119 ? 16.268 9.415 -20.938 1.00 67.94 119 LEU A O 1
ATOM 907 N N . PHE A 1 120 ? 18.001 8.793 -19.659 1.00 67.31 120 PHE A N 1
ATOM 908 C CA . PHE A 1 120 ? 17.473 9.394 -18.431 1.00 67.31 120 PHE A CA 1
ATOM 909 C C . PHE A 1 12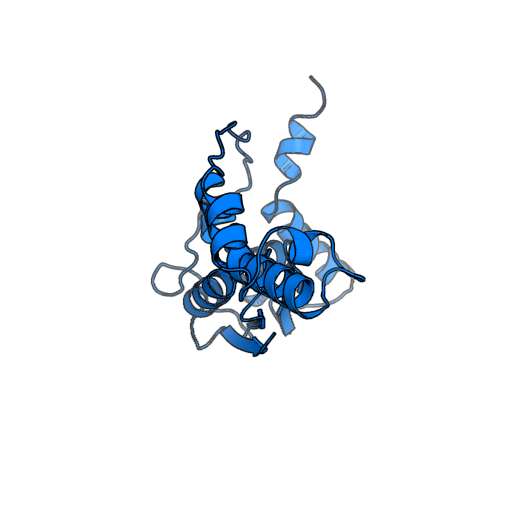0 ? 17.952 10.822 -18.155 1.00 67.31 120 PHE A C 1
ATOM 911 O O . PHE A 1 120 ? 17.402 11.482 -17.274 1.00 67.31 120 PHE A O 1
ATOM 918 N N . ALA A 1 121 ? 18.909 11.348 -18.925 1.00 59.94 121 ALA A N 1
ATOM 919 C CA . ALA A 1 121 ? 19.484 12.677 -18.702 1.00 59.94 121 ALA A CA 1
ATOM 920 C C . ALA A 1 121 ? 18.489 13.856 -18.854 1.00 59.94 121 ALA A C 1
ATOM 922 O O . ALA A 1 121 ? 18.821 14.978 -18.478 1.00 59.94 121 ALA A O 1
ATOM 923 N N . GLY A 1 122 ? 17.278 13.632 -19.389 1.00 52.59 122 GLY A N 1
ATOM 924 C CA . GLY A 1 122 ? 16.317 14.693 -19.735 1.00 52.59 122 GLY A CA 1
ATOM 925 C C . GLY A 1 122 ? 14.925 14.612 -19.097 1.00 52.59 122 GLY A C 1
ATOM 926 O O . GLY A 1 122 ? 14.064 15.418 -19.451 1.00 52.59 122 GLY A O 1
ATOM 927 N N . VAL A 1 123 ? 14.652 13.667 -18.191 1.00 56.53 123 VAL A N 1
ATOM 928 C CA . VAL A 1 123 ? 13.296 13.489 -17.635 1.00 56.53 123 VAL A CA 1
ATOM 929 C C . VAL A 1 123 ? 13.022 14.523 -16.535 1.00 56.53 123 VAL A C 1
ATOM 931 O O . VAL A 1 123 ? 13.229 14.277 -15.351 1.00 56.53 123 VAL A O 1
ATOM 934 N N . TYR A 1 124 ? 12.516 15.691 -16.932 1.00 47.00 124 TYR A N 1
ATOM 935 C CA . TYR A 1 124 ? 11.924 16.682 -16.032 1.00 47.00 124 TYR A CA 1
ATOM 936 C C . TYR A 1 124 ? 10.416 16.772 -16.284 1.00 47.00 124 TYR A C 1
ATOM 938 O O . TYR A 1 124 ? 9.980 17.086 -17.389 1.00 47.00 124 TYR A O 1
ATOM 946 N N . TYR A 1 125 ? 9.611 16.503 -15.253 1.00 45.06 125 TYR A N 1
ATOM 947 C CA . TYR A 1 125 ? 8.150 16.597 -15.318 1.00 45.06 125 TYR A CA 1
ATOM 948 C C . TYR A 1 125 ? 7.652 17.887 -14.649 1.00 45.06 125 TYR A C 1
ATOM 950 O O . TYR A 1 125 ? 8.015 18.179 -13.507 1.00 45.06 125 TYR A O 1
ATOM 958 N N . GLN A 1 126 ? 6.809 18.651 -15.353 1.00 38.91 126 GLN A N 1
ATOM 959 C CA . GLN A 1 126 ? 6.208 19.912 -14.896 1.00 38.91 126 GLN A CA 1
ATOM 960 C C . GLN A 1 126 ? 4.687 19.768 -14.687 1.00 38.91 126 GLN A C 1
ATOM 962 O O . GLN A 1 126 ? 4.030 18.949 -15.325 1.00 38.91 126 GLN A O 1
ATOM 967 N N . SER A 1 127 ? 4.140 20.527 -13.733 1.00 49.16 127 SER A N 1
ATOM 968 C CA . SER A 1 127 ? 2.895 20.222 -13.014 1.00 49.16 127 SER A CA 1
ATOM 969 C C . SER A 1 127 ? 1.605 20.800 -13.614 1.00 49.16 127 SER A C 1
ATOM 971 O O . SER A 1 127 ? 1.588 21.872 -14.213 1.00 49.16 127 SER A O 1
ATOM 973 N N . THR A 1 128 ? 0.481 20.135 -13.310 1.00 39.75 128 THR A N 1
ATOM 974 C CA . THR A 1 128 ? -0.836 20.777 -13.152 1.00 39.75 128 THR A CA 1
ATOM 975 C C . THR A 1 128 ? -1.441 20.370 -11.797 1.00 39.75 128 THR A C 1
ATOM 977 O O . THR A 1 128 ? -1.300 19.211 -11.394 1.00 39.75 128 THR A O 1
ATOM 980 N N . PRO A 1 129 ? -2.078 21.283 -11.039 1.00 44.78 129 PRO A N 1
ATOM 981 C CA . PRO A 1 129 ? -2.741 20.932 -9.783 1.00 44.78 129 PRO A CA 1
ATOM 982 C C . PRO A 1 129 ? -4.003 20.094 -10.031 1.00 44.78 129 PRO A C 1
ATOM 984 O O . PRO A 1 129 ? -4.831 20.456 -10.867 1.00 44.78 129 PRO A O 1
ATOM 987 N N . LYS A 1 130 ? -4.202 19.014 -9.262 1.00 48.69 130 LYS A N 1
ATOM 988 C CA . LYS A 1 130 ? -5.511 18.344 -9.188 1.00 48.69 130 LYS A CA 1
ATOM 989 C C . LYS A 1 130 ? -6.484 19.172 -8.327 1.00 48.69 130 LYS A C 1
ATOM 991 O O . LYS A 1 130 ? -6.057 19.724 -7.311 1.00 48.69 130 LYS A O 1
ATOM 996 N N . PRO A 1 131 ? -7.781 19.239 -8.682 1.00 49.25 131 PRO A N 1
ATOM 997 C CA . PRO A 1 131 ? -8.795 19.821 -7.812 1.00 49.25 131 PRO A CA 1
ATOM 998 C C . PRO A 1 131 ? -8.906 19.047 -6.489 1.00 49.25 131 PRO A C 1
ATOM 1000 O O . PRO A 1 131 ? -8.747 17.828 -6.455 1.00 49.25 131 PRO A O 1
ATOM 1003 N N . TYR A 1 132 ? -9.180 19.779 -5.409 1.00 52.84 132 TYR A N 1
ATOM 1004 C CA . TYR A 1 132 ? -9.372 19.258 -4.056 1.00 52.84 132 TYR A CA 1
ATOM 1005 C C . TYR A 1 132 ? -10.564 18.292 -3.993 1.00 52.84 132 TYR A C 1
ATOM 1007 O O . TYR A 1 132 ? -11.697 18.686 -4.272 1.00 52.84 132 TYR A O 1
ATOM 1015 N N . ASP A 1 133 ? -10.306 17.055 -3.575 1.00 57.78 133 ASP A N 1
ATOM 1016 C CA . ASP A 1 133 ? -11.338 16.091 -3.198 1.00 57.78 133 ASP A CA 1
ATOM 1017 C C . ASP A 1 133 ? -11.721 16.321 -1.726 1.00 57.78 133 ASP A C 1
ATOM 1019 O O . ASP A 1 133 ? -10.836 16.428 -0.870 1.00 57.78 133 ASP A O 1
ATOM 1023 N N . GLN A 1 134 ? -13.014 16.479 -1.417 1.00 62.75 134 GLN A N 1
ATOM 1024 C CA . GLN A 1 134 ? -13.447 16.835 -0.055 1.00 62.75 134 GLN A CA 1
ATOM 1025 C C . GLN A 1 134 ? -13.332 15.656 0.919 1.00 62.75 134 GLN A C 1
ATOM 1027 O O . GLN A 1 134 ? -13.051 15.867 2.099 1.00 62.75 134 GLN A O 1
ATOM 1032 N N . GLU A 1 135 ? -13.485 14.419 0.439 1.00 72.06 135 GLU A N 1
ATOM 1033 C CA . GLU A 1 135 ? -13.381 13.206 1.254 1.00 72.06 135 GLU A CA 1
ATOM 1034 C C . GLU A 1 135 ? -11.975 12.614 1.211 1.00 72.06 135 GLU A C 1
ATOM 1036 O O . GLU A 1 135 ? -11.723 11.505 0.748 1.00 72.06 135 GLU A O 1
ATOM 1041 N N . ARG A 1 136 ? -11.007 13.375 1.695 1.00 81.88 136 ARG A N 1
ATOM 1042 C CA . ARG A 1 136 ? -9.624 12.929 1.730 1.00 81.88 136 ARG A CA 1
ATOM 1043 C C . ARG A 1 136 ? -9.253 12.345 3.085 1.00 81.88 136 ARG A C 1
ATOM 1045 O O . ARG A 1 136 ? -9.603 12.900 4.123 1.00 81.88 136 ARG A O 1
ATOM 1052 N N . TYR A 1 137 ? -8.459 11.274 3.088 1.00 88.50 137 TYR A N 1
ATOM 1053 C CA . TYR A 1 137 ? -7.834 10.816 4.321 1.00 88.50 137 TYR A CA 1
ATOM 1054 C C . TYR A 1 137 ? -6.768 11.824 4.769 1.00 88.50 137 TYR A C 1
ATOM 1056 O O . TYR A 1 137 ? -5.785 12.065 4.069 1.00 88.50 137 TYR A O 1
ATOM 1064 N N . THR A 1 138 ? -6.982 12.425 5.936 1.00 88.25 138 THR A N 1
ATOM 1065 C CA . THR A 1 138 ? -6.092 13.424 6.555 1.00 88.25 138 THR A CA 1
ATOM 1066 C C . THR A 1 138 ? -5.418 12.909 7.827 1.00 88.25 138 THR A C 1
ATOM 1068 O O . THR A 1 138 ? -4.647 13.631 8.458 1.00 88.25 138 THR A O 1
ATOM 1071 N N . GLY A 1 139 ? -5.708 11.664 8.215 1.00 88.69 139 GLY A N 1
ATOM 1072 C CA . GLY A 1 139 ? -5.096 11.015 9.367 1.00 88.69 139 GLY A CA 1
ATOM 1073 C C . GLY A 1 139 ? -3.633 10.638 9.125 1.00 88.69 139 GLY A C 1
ATOM 1074 O O . GLY A 1 139 ? -3.076 10.806 8.039 1.00 88.69 139 GLY A O 1
ATOM 1075 N N . SER A 1 140 ? -2.989 10.116 10.166 1.00 92.19 140 SER A N 1
ATOM 1076 C CA . SER A 1 140 ? -1.602 9.675 10.057 1.00 92.19 140 SER A CA 1
ATOM 1077 C C . SER A 1 140 ? -1.489 8.306 9.396 1.00 92.19 140 SER A C 1
ATOM 1079 O O . SER A 1 140 ? -2.253 7.404 9.704 1.00 92.19 140 SER A O 1
ATOM 1081 N N . TRP A 1 141 ? -0.443 8.114 8.595 1.00 95.06 141 TRP A N 1
ATOM 1082 C CA . TRP A 1 141 ? -0.057 6.815 8.034 1.00 95.06 141 TRP A CA 1
ATOM 1083 C C . TRP A 1 141 ? 0.909 6.025 8.929 1.00 95.06 141 TRP A C 1
ATOM 1085 O O . TRP A 1 141 ? 1.574 5.098 8.473 1.00 95.06 141 TRP A O 1
ATOM 1095 N N . LYS A 1 142 ? 1.052 6.416 10.203 1.00 95.69 142 LYS A N 1
ATOM 1096 C CA . LYS A 1 142 ? 1.995 5.801 11.148 1.00 95.69 142 LYS A CA 1
ATOM 1097 C C . LYS A 1 142 ? 1.315 5.517 12.480 1.00 95.69 142 LYS A C 1
ATOM 1099 O O . LYS A 1 142 ? 0.774 6.436 13.096 1.00 95.69 142 LYS A O 1
ATOM 1104 N N . VAL A 1 143 ? 1.430 4.286 12.988 1.00 93.62 143 VAL A N 1
ATOM 1105 C CA . VAL A 1 143 ? 0.827 3.899 14.285 1.00 93.62 143 VAL A CA 1
ATOM 1106 C C . VAL A 1 143 ? 1.314 4.788 15.425 1.00 93.62 143 VAL A C 1
ATOM 1108 O O . VAL A 1 143 ? 0.519 5.295 16.211 1.00 93.62 143 VAL A O 1
ATOM 1111 N N . LYS A 1 144 ? 2.613 5.105 15.447 1.00 91.50 144 LYS A N 1
ATOM 1112 C CA . LYS A 1 144 ? 3.217 6.014 16.442 1.00 91.50 144 LYS A CA 1
ATOM 1113 C C . LYS A 1 144 ? 2.641 7.439 16.434 1.00 91.50 144 LYS A C 1
ATOM 1115 O O . LYS A 1 144 ? 2.914 8.199 17.353 1.00 91.50 144 LYS A O 1
ATOM 1120 N N . LYS A 1 145 ? 1.906 7.822 15.388 1.00 92.56 145 LYS A N 1
ATOM 1121 C CA . LYS A 1 145 ? 1.336 9.160 15.187 1.00 92.56 145 LYS A CA 1
ATOM 1122 C C . LYS A 1 145 ? -0.198 9.142 15.096 1.00 92.56 145 LYS A C 1
ATOM 1124 O O . LYS A 1 145 ? -0.784 10.127 14.659 1.00 92.56 145 LYS A O 1
ATOM 1129 N N . GLY A 1 146 ? -0.845 8.047 15.503 1.00 90.00 146 GLY A N 1
ATOM 1130 C CA . GLY A 1 146 ? -2.305 7.969 15.622 1.00 90.00 146 GLY A CA 1
ATOM 1131 C C . GLY A 1 146 ? -3.017 7.085 14.597 1.00 90.00 146 GLY A C 1
ATOM 1132 O O . GLY A 1 146 ? -4.242 7.000 14.653 1.00 90.00 146 GLY A O 1
ATOM 1133 N N . LEU A 1 147 ? -2.299 6.396 13.697 1.00 95.44 147 LEU A N 1
ATOM 1134 C CA . LEU A 1 147 ? -2.909 5.311 12.916 1.00 95.44 147 LEU A CA 1
ATOM 1135 C C . LEU A 1 147 ? -3.314 4.179 13.870 1.00 95.44 147 LEU A C 1
ATOM 1137 O O . LEU A 1 147 ? -2.508 3.713 14.678 1.00 95.44 147 LEU A O 1
ATOM 1141 N N . LYS A 1 148 ? -4.565 3.734 13.793 1.00 95.06 148 LYS A N 1
ATOM 1142 C CA . LYS A 1 148 ? -5.051 2.625 14.615 1.00 95.06 148 LYS A CA 1
ATOM 1143 C C . LYS A 1 148 ? -4.516 1.295 14.082 1.00 95.06 148 LYS A C 1
ATOM 1145 O O . LYS A 1 148 ? -4.434 1.096 12.873 1.00 95.06 148 LYS A O 1
ATOM 1150 N N . LYS A 1 149 ? -4.176 0.387 14.997 1.00 94.31 149 LYS A N 1
ATOM 1151 C CA . LYS A 1 149 ? -3.786 -0.989 14.669 1.00 94.31 149 LYS A CA 1
ATOM 1152 C C . LYS A 1 149 ? -4.985 -1.743 14.096 1.00 94.31 149 LYS A C 1
ATOM 1154 O O . LYS A 1 149 ? -6.097 -1.577 14.591 1.00 94.31 149 LYS A O 1
ATOM 1159 N N . THR A 1 150 ? -4.759 -2.567 13.081 1.00 93.88 150 THR A N 1
ATOM 1160 C CA . THR A 1 150 ? -5.792 -3.447 12.527 1.00 93.88 150 THR A CA 1
ATOM 1161 C C . THR A 1 150 ? -6.004 -4.663 13.421 1.00 93.88 150 THR A C 1
ATOM 1163 O O . THR A 1 150 ? -5.075 -5.124 14.085 1.00 93.88 150 THR A O 1
ATOM 1166 N N . GLY A 1 151 ? -7.221 -5.213 13.414 1.00 85.12 151 GLY A N 1
ATOM 1167 C CA . GLY A 1 151 ? -7.536 -6.422 14.186 1.00 85.12 151 GLY A CA 1
ATOM 1168 C C . GLY A 1 151 ? -6.812 -7.684 13.692 1.00 85.12 151 GLY A C 1
ATOM 1169 O O . GLY A 1 151 ? -6.633 -8.623 14.461 1.00 85.12 151 GLY A O 1
ATOM 1170 N N . PHE A 1 152 ? -6.385 -7.697 12.424 1.00 93.31 152 PHE A N 1
ATOM 1171 C CA . PHE A 1 152 ? -5.563 -8.744 11.815 1.00 93.31 152 PHE A CA 1
ATOM 1172 C C . PHE A 1 152 ? -4.431 -8.120 10.982 1.00 93.31 152 PHE A C 1
ATOM 1174 O O . PHE A 1 152 ? -4.662 -7.074 10.361 1.00 93.31 152 PHE A O 1
ATOM 1181 N N . PRO A 1 153 ? -3.229 -8.731 10.935 1.00 95.12 153 PRO A N 1
ATOM 1182 C CA . PRO A 1 153 ? -2.116 -8.201 10.153 1.00 95.12 153 PRO A CA 1
ATOM 1183 C C . PRO A 1 153 ? -2.399 -8.156 8.647 1.00 95.12 153 PRO A C 1
ATOM 1185 O O . PRO A 1 153 ? -3.002 -9.069 8.084 1.00 95.12 153 PRO A O 1
ATOM 1188 N N . ILE A 1 154 ? -1.913 -7.101 7.994 1.00 97.94 154 ILE A N 1
ATOM 1189 C CA . ILE A 1 154 ? -1.911 -6.930 6.540 1.00 97.94 154 ILE A CA 1
ATOM 1190 C C . ILE A 1 154 ? -0.618 -7.523 5.972 1.00 97.94 154 ILE A C 1
ATOM 1192 O O . ILE A 1 154 ? 0.476 -7.208 6.447 1.00 97.94 154 ILE A O 1
ATOM 1196 N N . LEU A 1 155 ? -0.723 -8.347 4.931 1.00 98.31 155 LEU A N 1
ATOM 1197 C CA . LEU A 1 155 ? 0.436 -8.800 4.167 1.00 98.31 155 LEU A CA 1
ATOM 1198 C C . LEU A 1 155 ? 0.691 -7.834 3.008 1.00 98.31 155 LEU A C 1
ATOM 1200 O O . LEU A 1 155 ? -0.096 -7.758 2.070 1.00 98.31 155 LEU A O 1
ATOM 1204 N N . PHE A 1 156 ? 1.800 -7.110 3.067 1.00 98.19 156 PHE A N 1
ATOM 1205 C CA . PHE A 1 156 ? 2.313 -6.336 1.944 1.00 98.19 156 PHE A CA 1
ATOM 1206 C C . PHE A 1 156 ? 3.228 -7.232 1.106 1.00 98.19 156 PHE A C 1
ATOM 1208 O O . PHE A 1 156 ? 4.055 -7.951 1.664 1.00 98.19 156 PHE A O 1
ATOM 1215 N N . VAL A 1 157 ? 3.085 -7.185 -0.213 1.00 97.62 157 VAL A N 1
ATOM 1216 C CA . VAL A 1 157 ? 3.874 -7.948 -1.184 1.00 97.62 157 VAL A CA 1
ATOM 1217 C C . VAL A 1 157 ? 4.448 -6.970 -2.206 1.00 97.62 157 VAL A C 1
ATOM 1219 O O . VAL A 1 157 ? 3.769 -6.032 -2.622 1.00 97.62 157 VAL A O 1
ATOM 1222 N N . SER A 1 158 ? 5.725 -7.111 -2.548 1.00 95.00 158 SER A N 1
ATOM 1223 C CA . SER A 1 158 ? 6.381 -6.241 -3.528 1.00 95.00 158 SER A CA 1
ATOM 1224 C C . SER A 1 158 ? 7.595 -6.927 -4.146 1.00 95.00 158 SER A C 1
ATOM 1226 O O . SER A 1 158 ? 8.234 -7.762 -3.500 1.00 95.00 158 SER A O 1
ATOM 1228 N N . LEU A 1 159 ? 7.910 -6.554 -5.385 1.00 92.19 159 LEU A N 1
ATOM 1229 C CA . LEU A 1 159 ? 9.118 -6.964 -6.098 1.00 92.19 159 LEU A CA 1
ATOM 1230 C C . LEU A 1 159 ? 10.241 -5.945 -5.859 1.00 92.19 159 LEU A C 1
ATOM 1232 O O . LEU A 1 159 ? 9.993 -4.744 -5.757 1.00 92.19 159 LEU A O 1
ATOM 1236 N N . ASP A 1 160 ? 11.487 -6.407 -5.801 1.00 89.81 160 ASP A N 1
ATOM 1237 C CA . ASP A 1 160 ? 12.672 -5.550 -5.626 1.00 89.81 160 ASP A CA 1
ATOM 1238 C C . ASP A 1 160 ? 13.053 -4.709 -6.864 1.00 89.81 160 ASP A C 1
ATOM 1240 O O . ASP A 1 160 ? 13.837 -3.752 -6.751 1.00 89.81 160 ASP A O 1
ATOM 1244 N N . ALA A 1 161 ? 12.451 -5.018 -8.015 1.00 84.88 161 ALA A N 1
ATOM 1245 C CA . ALA A 1 161 ? 12.553 -4.285 -9.274 1.00 84.88 161 ALA A CA 1
ATOM 1246 C C . ALA A 1 161 ? 11.173 -3.919 -9.867 1.00 84.88 161 ALA A C 1
ATOM 1248 O O . ALA A 1 161 ? 10.983 -3.976 -11.079 1.00 84.88 161 ALA A O 1
ATOM 1249 N N . ASP A 1 162 ? 10.193 -3.546 -9.035 1.00 85.38 162 ASP A N 1
ATOM 1250 C CA . ASP A 1 162 ? 8.877 -3.089 -9.511 1.00 85.38 162 ASP A CA 1
ATOM 1251 C C . ASP A 1 162 ? 8.950 -1.668 -10.119 1.00 85.38 162 ASP A C 1
ATOM 1253 O O . ASP A 1 162 ? 9.153 -0.701 -9.384 1.00 85.38 162 ASP A O 1
ATOM 1257 N N . PRO A 1 163 ? 8.737 -1.483 -11.436 1.00 84.06 163 PRO A N 1
ATOM 1258 C CA . PRO A 1 163 ? 8.921 -0.190 -12.091 1.00 84.06 163 PRO A CA 1
ATOM 1259 C C . PRO A 1 163 ? 7.755 0.789 -11.896 1.00 84.06 163 PRO A C 1
ATOM 1261 O O . PRO A 1 163 ? 7.849 1.911 -12.396 1.00 84.06 163 PRO A O 1
ATOM 1264 N N . VAL A 1 164 ? 6.660 0.365 -11.253 1.00 84.06 164 VAL A N 1
ATOM 1265 C CA . VAL A 1 164 ? 5.414 1.136 -11.086 1.00 84.06 164 VAL A CA 1
ATOM 1266 C C . VAL A 1 164 ? 5.105 1.375 -9.608 1.00 84.06 164 VAL A C 1
ATOM 1268 O O . VAL A 1 164 ? 4.673 2.464 -9.227 1.00 84.06 164 VAL A O 1
ATOM 1271 N N . THR A 1 165 ? 5.320 0.361 -8.771 1.00 88.62 165 THR A N 1
ATOM 1272 C CA . THR A 1 165 ? 5.073 0.380 -7.324 1.00 88.62 165 THR A CA 1
ATOM 1273 C C . THR A 1 165 ? 6.311 -0.072 -6.552 1.00 88.62 165 THR A C 1
ATOM 1275 O O . THR A 1 165 ? 6.349 -1.172 -5.998 1.00 88.62 165 THR A O 1
ATOM 1278 N N . PRO A 1 166 ? 7.347 0.781 -6.517 1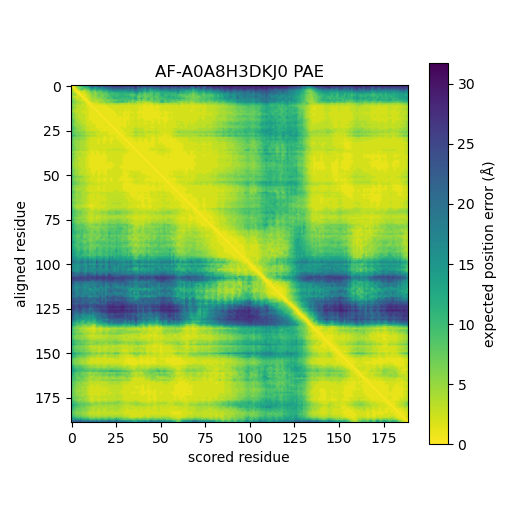.00 90.44 166 PRO A N 1
ATOM 1279 C CA . PRO A 1 166 ? 8.691 0.366 -6.152 1.00 90.44 166 PRO A CA 1
ATOM 1280 C C . PRO A 1 166 ? 8.797 -0.042 -4.686 1.00 90.44 166 PRO A C 1
ATOM 1282 O O . PRO A 1 166 ? 8.087 0.481 -3.816 1.00 90.44 166 PRO A O 1
ATOM 1285 N N . LEU A 1 167 ? 9.741 -0.938 -4.394 1.00 93.12 167 LEU A N 1
ATOM 1286 C CA . LEU A 1 167 ? 9.927 -1.552 -3.076 1.00 93.12 167 LEU A CA 1
ATOM 1287 C C . LEU A 1 167 ? 9.980 -0.543 -1.908 1.00 93.12 167 LEU A C 1
ATOM 1289 O O . LEU A 1 167 ? 9.398 -0.825 -0.852 1.00 93.12 167 LEU A O 1
ATOM 1293 N N . PRO A 1 168 ? 10.611 0.646 -2.034 1.00 93.75 168 PRO A N 1
ATOM 1294 C CA . PRO A 1 168 ? 10.588 1.657 -0.979 1.00 93.75 168 PRO A CA 1
ATOM 1295 C C . PRO A 1 168 ? 9.174 2.051 -0.527 1.00 93.75 168 PRO A C 1
ATOM 1297 O O . PRO A 1 168 ? 8.967 2.276 0.670 1.00 93.75 168 PRO A O 1
ATOM 1300 N N . SER A 1 169 ? 8.192 2.062 -1.434 1.00 95.06 169 SER A N 1
ATOM 1301 C CA . SER A 1 169 ? 6.783 2.320 -1.111 1.00 95.06 169 SER A CA 1
ATOM 1302 C C . SER A 1 169 ? 6.213 1.223 -0.211 1.00 95.06 169 SER A C 1
ATOM 1304 O O . SER A 1 169 ? 5.644 1.518 0.844 1.00 95.06 169 SER A O 1
ATOM 1306 N N . ALA A 1 170 ? 6.444 -0.048 -0.555 1.00 96.31 170 ALA A N 1
ATOM 1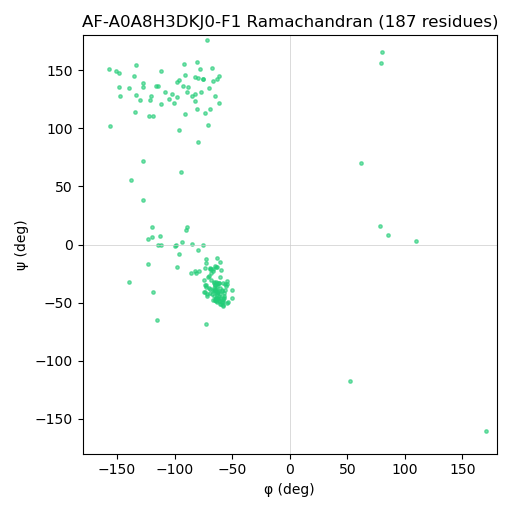307 C CA . ALA A 1 170 ? 6.012 -1.193 0.246 1.00 96.31 170 ALA A CA 1
ATOM 1308 C C . ALA A 1 170 ? 6.653 -1.201 1.642 1.00 96.31 170 ALA A C 1
ATOM 1310 O O . ALA A 1 170 ? 5.967 -1.378 2.654 1.00 96.31 170 ALA A O 1
ATOM 1311 N N . VAL A 1 171 ? 7.960 -0.924 1.714 1.00 96.62 171 VAL A N 1
ATOM 1312 C CA . VAL A 1 171 ? 8.708 -0.803 2.974 1.00 96.62 171 VAL A CA 1
ATOM 1313 C C . VAL A 1 171 ? 8.146 0.321 3.838 1.00 96.62 171 VAL A C 1
ATOM 1315 O O . VAL A 1 171 ? 7.948 0.135 5.043 1.00 96.62 171 VAL A O 1
ATOM 1318 N N . LYS A 1 172 ? 7.886 1.491 3.248 1.00 96.00 172 LYS A N 1
ATOM 1319 C CA . LYS A 1 172 ? 7.336 2.648 3.957 1.00 96.00 172 LYS A CA 1
ATOM 1320 C C . LYS A 1 172 ? 5.944 2.351 4.510 1.00 96.00 172 LYS A C 1
ATOM 1322 O O . LYS A 1 172 ? 5.711 2.582 5.698 1.00 96.00 172 LYS A O 1
ATOM 1327 N N . MET A 1 173 ? 5.050 1.817 3.678 1.00 97.44 173 MET A N 1
ATOM 1328 C CA . MET A 1 173 ? 3.672 1.516 4.063 1.00 97.44 173 MET A CA 1
ATOM 1329 C C . MET A 1 173 ? 3.608 0.437 5.146 1.00 97.44 173 MET A C 1
ATOM 1331 O O . MET A 1 173 ? 2.997 0.666 6.191 1.00 97.44 173 MET A O 1
ATOM 1335 N N . SER A 1 174 ? 4.314 -0.684 4.967 1.00 97.50 174 SER A N 1
ATOM 1336 C CA . SER A 1 174 ? 4.364 -1.767 5.959 1.00 97.50 174 SER A CA 1
ATOM 1337 C C . SER A 1 174 ? 4.882 -1.273 7.319 1.00 97.50 174 SER A C 1
ATOM 1339 O O . SER A 1 174 ? 4.244 -1.481 8.354 1.00 97.50 174 SER A O 1
ATOM 1341 N N . LYS A 1 175 ? 5.976 -0.493 7.335 1.00 97.00 175 LYS A N 1
ATOM 1342 C CA . LYS A 1 175 ? 6.503 0.122 8.570 1.00 97.00 175 LYS A CA 1
ATOM 1343 C C . LYS A 1 175 ? 5.527 1.108 9.215 1.00 97.00 175 LYS A C 1
ATOM 1345 O O . LYS A 1 175 ? 5.524 1.239 10.439 1.00 97.00 175 LYS A O 1
ATOM 1350 N N . GLY A 1 176 ? 4.732 1.821 8.417 1.00 96.69 176 GLY A N 1
ATOM 1351 C CA . GLY A 1 176 ? 3.720 2.763 8.895 1.00 96.69 176 GLY A CA 1
ATOM 1352 C C . GLY A 1 176 ? 2.622 2.081 9.713 1.00 96.69 176 GLY A C 1
ATOM 1353 O O . GLY A 1 176 ? 2.328 2.513 10.833 1.00 96.69 176 GLY A O 1
ATOM 1354 N N . PHE A 1 177 ? 2.094 0.968 9.199 1.00 96.56 177 PHE A N 1
ATOM 1355 C CA . PHE A 1 177 ? 1.129 0.116 9.904 1.00 96.56 177 PHE A CA 1
ATOM 1356 C C . PHE A 1 177 ? 1.746 -0.620 11.102 1.00 96.56 177 PHE A C 1
ATOM 1358 O O . PHE A 1 177 ? 1.039 -0.960 12.046 1.00 96.56 177 PHE A O 1
ATOM 1365 N N . GLY A 1 178 ? 3.069 -0.776 11.124 1.00 95.06 178 GLY A N 1
ATOM 1366 C CA . GLY A 1 178 ? 3.808 -1.327 12.254 1.00 95.06 178 GLY A CA 1
ATOM 1367 C C . GLY A 1 178 ? 3.740 -2.852 12.333 1.00 95.06 178 GLY A C 1
ATOM 1368 O O . GLY A 1 178 ? 2.813 -3.485 11.841 1.00 95.06 178 GLY A O 1
ATOM 1369 N N . ASN A 1 179 ? 4.734 -3.447 12.993 1.00 92.81 179 ASN A N 1
ATOM 1370 C CA . ASN A 1 179 ? 4.998 -4.892 12.931 1.00 92.81 179 ASN A CA 1
ATOM 1371 C C . ASN A 1 179 ? 3.882 -5.782 13.510 1.00 92.81 179 ASN A C 1
ATOM 1373 O O . ASN A 1 179 ? 3.837 -6.968 13.213 1.00 92.81 179 ASN A O 1
ATOM 1377 N N . GLU A 1 180 ? 2.998 -5.239 14.350 1.00 91.50 180 GLU A N 1
ATOM 1378 C CA . GLU A 1 180 ? 1.848 -5.985 14.884 1.00 91.50 180 GLU A CA 1
ATOM 1379 C C . GLU A 1 180 ? 0.665 -6.037 13.908 1.00 91.50 180 GLU A C 1
ATOM 1381 O O . GLU A 1 180 ? -0.162 -6.939 13.987 1.00 91.50 180 GLU A O 1
ATOM 1386 N N . SER A 1 181 ? 0.571 -5.069 12.993 1.00 93.94 181 SER A N 1
ATOM 1387 C CA . SER A 1 181 ? -0.538 -4.937 12.040 1.00 93.94 181 SER A CA 1
ATOM 1388 C C . SER A 1 181 ? -0.099 -5.132 10.592 1.00 93.94 181 SER A C 1
ATOM 1390 O O . SER A 1 181 ? -0.933 -5.063 9.693 1.00 93.94 181 SER A O 1
ATOM 1392 N N . ALA A 1 182 ? 1.186 -5.384 10.342 1.00 97.06 182 ALA A N 1
ATOM 1393 C CA . ALA A 1 182 ? 1.717 -5.551 9.002 1.00 97.06 182 ALA A CA 1
ATOM 1394 C C . ALA A 1 182 ? 2.934 -6.476 8.951 1.00 97.06 182 ALA A C 1
ATOM 1396 O O . ALA A 1 182 ? 3.754 -6.533 9.865 1.00 97.06 182 ALA A O 1
ATOM 1397 N N . SER A 1 183 ? 3.073 -7.161 7.824 1.00 97.25 183 SER A N 1
ATOM 1398 C CA . SER A 1 183 ? 4.284 -7.870 7.410 1.00 97.25 183 SER A CA 1
ATOM 1399 C C . SER A 1 183 ? 4.581 -7.543 5.951 1.00 97.25 183 SER A C 1
ATOM 1401 O O . SER A 1 183 ? 3.672 -7.173 5.211 1.00 97.25 183 SER A O 1
ATOM 1403 N N . LEU A 1 184 ? 5.845 -7.643 5.543 1.00 97.56 184 LEU A N 1
ATOM 1404 C CA . LEU A 1 184 ? 6.278 -7.409 4.167 1.00 97.56 184 LEU A CA 1
ATOM 1405 C C . LEU A 1 184 ? 6.959 -8.665 3.627 1.00 97.56 184 LEU A C 1
ATOM 1407 O O . LEU A 1 184 ? 7.936 -9.134 4.207 1.00 97.56 184 LEU A O 1
ATOM 1411 N N . LEU A 1 185 ? 6.452 -9.168 2.508 1.00 97.38 185 LEU A N 1
ATOM 1412 C CA . LEU A 1 185 ? 7.095 -10.171 1.677 1.00 97.38 185 LEU A CA 1
ATOM 1413 C C . LEU A 1 185 ? 7.736 -9.466 0.481 1.00 97.38 185 LEU A C 1
ATOM 1415 O O . LEU A 1 185 ? 7.046 -8.787 -0.278 1.00 97.38 185 LEU A O 1
ATOM 1419 N N . VAL A 1 186 ? 9.048 -9.635 0.323 1.00 97.00 186 VAL A N 1
ATOM 1420 C CA . VAL A 1 186 ? 9.785 -9.136 -0.843 1.00 97.00 186 VAL A CA 1
ATOM 1421 C C . VAL A 1 186 ? 10.100 -10.309 -1.754 1.00 97.00 186 VAL A C 1
ATOM 1423 O O . VAL A 1 186 ? 10.677 -11.303 -1.311 1.00 97.00 186 VAL A O 1
ATOM 1426 N N . GLN A 1 187 ? 9.698 -10.191 -3.009 1.00 92.88 187 GLN A N 1
ATOM 1427 C CA . GLN A 1 187 ? 9.997 -11.143 -4.067 1.00 92.88 187 GLN A CA 1
ATOM 1428 C C . GLN A 1 187 ? 11.197 -10.636 -4.870 1.00 92.88 187 GLN A C 1
ATOM 1430 O O . GLN A 1 187 ? 11.306 -9.437 -5.122 1.00 92.88 187 GLN A O 1
ATOM 1435 N N . GLN A 1 188 ? 12.089 -11.548 -5.253 1.00 88.25 188 GLN A N 1
ATOM 1436 C CA . GLN A 1 188 ? 13.196 -11.224 -6.153 1.00 88.25 188 GLN A CA 1
ATOM 1437 C C . GLN A 1 188 ? 12.695 -11.269 -7.595 1.00 88.25 188 GLN A C 1
ATOM 1439 O O . GLN A 1 188 ? 12.104 -12.278 -7.996 1.00 88.25 188 GLN A O 1
ATOM 1444 N N . GLY A 1 189 ? 12.871 -10.159 -8.310 1.00 66.94 189 GLY A N 1
ATOM 1445 C CA . GLY A 1 189 ? 12.509 -9.976 -9.715 1.00 66.94 189 GLY A CA 1
ATOM 1446 C C . GLY A 1 189 ? 13.687 -10.094 -10.668 1.00 66.94 189 GLY A C 1
ATOM 1447 O O . GLY A 1 189 ? 14.849 -9.971 -10.222 1.00 66.94 189 GLY A O 1
#

Solvent-accessible surface area (backbone atoms only — not comparable to full-atom values): 10182 Å² total; per-residue (Å²): 142,86,54,69,69,60,59,45,58,68,34,65,49,44,53,29,52,47,53,50,52,53,36,48,73,74,71,41,88,48,42,72,48,82,16,55,39,71,36,17,38,36,50,54,47,29,36,66,80,41,17,79,35,37,54,44,39,39,25,32,36,17,46,44,51,64,33,54,61,76,33,61,67,55,29,56,53,54,26,47,67,24,31,59,57,45,51,43,51,51,44,28,54,32,27,72,61,27,60,94,73,19,74,60,22,71,76,46,93,66,72,35,63,66,62,47,53,63,71,59,74,72,83,76,88,84,89,78,86,77,80,87,58,77,53,59,83,80,76,49,71,27,41,96,67,69,26,61,66,36,72,34,49,32,40,33,34,27,32,74,48,25,47,64,22,12,37,70,28,36,54,52,51,31,60,16,49,25,81,84,20,19,43,76,50,78,42,91,111